Protein AF-A0A2C9LAN9-F1 (afdb_monomer)

Radius of gyration: 31.31 Å; Cα contacts (8 Å, |Δi|>4): 109; chains: 1; bounding box: 92×35×70 Å

pLDDT: mean 74.92, std 20.18, range [29.19, 97.25]

Sequence (226 aa):
MLCYAICRDKDLERSDLTTKLENAFLAGLRCNQHAIRQKFLQTMEESIPRKLFDRLLYLMCSQNWENMGIHFWIKQALELLLVVAVDSTLIQSSSPMNLLPSVASVINLADSQDRADFAALVKVKEEPMDVESLDSTKEEEDIELELPSDSSVEETQKVVKAETGLSLKTLLRKETKFLDACKEVKTQEYLTALCQLAHNSTDLAHITWLDLFPRIWKILTEKQQE

Structure (mmCIF, N/CA/C/O backbone):
data_AF-A0A2C9LAN9-F1
#
_entry.id   AF-A0A2C9LAN9-F1
#
loop_
_atom_site.group_PDB
_atom_site.id
_atom_site.type_symbol
_atom_site.label_atom_id
_atom_site.label_alt_id
_atom_site.label_comp_id
_atom_site.label_asym_id
_atom_site.label_entity_id
_atom_site.label_seq_id
_atom_site.pdbx_PDB_ins_code
_atom_site.Cartn_x
_atom_site.Cartn_y
_atom_site.Cartn_z
_atom_site.occupancy
_atom_site.B_iso_or_equiv
_atom_site.auth_seq_id
_atom_site.auth_comp_id
_atom_site.auth_asym_id
_atom_site.auth_atom_id
_atom_site.pdbx_PDB_model_num
ATOM 1 N N . MET A 1 1 ? 6.737 -16.302 -11.116 1.00 45.25 1 MET A N 1
ATOM 2 C CA . MET A 1 1 ? 7.457 -17.483 -11.664 1.00 45.25 1 MET A CA 1
ATOM 3 C C . MET A 1 1 ? 7.864 -17.356 -13.148 1.00 45.25 1 MET A C 1
ATOM 5 O O . MET A 1 1 ? 8.665 -18.163 -13.597 1.00 45.25 1 MET A O 1
ATOM 9 N N . LEU A 1 2 ? 7.411 -16.342 -13.905 1.00 44.72 2 LEU A N 1
ATOM 10 C CA . LEU A 1 2 ? 7.789 -16.166 -15.322 1.00 44.72 2 LEU A CA 1
ATOM 11 C C . LEU A 1 2 ? 9.209 -15.601 -15.538 1.00 44.72 2 LEU A C 1
ATOM 13 O O . LEU A 1 2 ? 9.925 -16.128 -16.377 1.00 44.72 2 LEU A O 1
ATOM 17 N N . CYS A 1 3 ? 9.686 -14.640 -14.737 1.00 45.47 3 CYS A N 1
ATOM 18 C CA . CYS A 1 3 ? 11.064 -14.132 -14.891 1.00 45.47 3 CYS A CA 1
ATOM 19 C C . CYS A 1 3 ? 12.136 -15.133 -14.407 1.00 45.47 3 CYS A C 1
ATOM 21 O O . CYS A 1 3 ? 13.175 -15.278 -15.041 1.00 45.47 3 CYS A O 1
ATOM 23 N N . TYR A 1 4 ? 11.865 -15.898 -13.339 1.00 46.06 4 TYR A N 1
ATOM 24 C CA . TYR A 1 4 ? 12.790 -16.933 -12.843 1.00 46.06 4 TYR A CA 1
ATOM 25 C C . TYR A 1 4 ? 12.852 -18.171 -13.758 1.00 46.06 4 TYR A C 1
ATOM 27 O O . TYR A 1 4 ? 13.915 -18.768 -13.909 1.00 46.06 4 TYR A O 1
ATOM 35 N N . ALA A 1 5 ? 11.736 -18.551 -14.396 1.00 46.25 5 ALA A N 1
ATOM 36 C CA . ALA A 1 5 ? 11.714 -19.656 -15.355 1.00 46.25 5 ALA A CA 1
ATOM 37 C C . ALA A 1 5 ? 12.426 -19.301 -16.674 1.00 46.25 5 ALA A C 1
ATOM 39 O O . ALA A 1 5 ? 13.117 -20.151 -17.225 1.00 46.25 5 ALA A O 1
ATOM 40 N N . ILE A 1 6 ? 12.328 -18.048 -17.137 1.00 49.75 6 ILE A N 1
ATOM 41 C CA . ILE A 1 6 ? 12.988 -17.586 -18.371 1.00 49.75 6 ILE A CA 1
ATOM 42 C C . ILE A 1 6 ? 14.505 -17.414 -18.178 1.00 49.75 6 ILE A C 1
ATOM 44 O O . ILE A 1 6 ? 15.264 -17.724 -19.088 1.00 49.75 6 ILE A O 1
ATOM 48 N N . CYS A 1 7 ? 14.975 -17.040 -16.981 1.00 46.44 7 CYS A N 1
ATOM 49 C CA . CYS A 1 7 ? 16.414 -16.992 -16.669 1.00 46.44 7 CYS A CA 1
ATOM 50 C C . CYS A 1 7 ? 17.091 -18.373 -16.575 1.00 46.44 7 CYS A C 1
ATOM 52 O O . CYS A 1 7 ? 18.313 -18.448 -16.465 1.00 46.44 7 CYS A O 1
ATOM 54 N N . ARG A 1 8 ? 16.330 -19.476 -16.565 1.00 47.69 8 ARG A N 1
ATOM 55 C CA . ARG A 1 8 ? 16.891 -20.832 -16.461 1.00 47.69 8 ARG A CA 1
ATOM 56 C C . ARG A 1 8 ? 17.220 -21.445 -17.824 1.00 47.69 8 ARG A C 1
ATOM 58 O O . ARG A 1 8 ? 18.055 -22.349 -17.879 1.00 47.69 8 ARG A O 1
ATOM 65 N N . ASP A 1 9 ? 16.622 -20.930 -18.897 1.00 46.81 9 ASP A N 1
ATOM 66 C CA . ASP A 1 9 ? 16.954 -21.303 -20.270 1.00 46.81 9 ASP A CA 1
ATOM 67 C C . ASP A 1 9 ? 18.089 -20.418 -20.792 1.00 46.81 9 ASP A C 1
ATOM 69 O O . ASP A 1 9 ? 17.885 -19.299 -21.265 1.00 46.81 9 ASP A O 1
ATOM 73 N N . LYS A 1 10 ? 19.313 -20.954 -20.746 1.00 47.31 10 LYS A N 1
ATOM 74 C CA . LYS A 1 10 ? 20.526 -20.310 -21.286 1.00 47.31 10 LYS A CA 1
ATOM 75 C C . LYS A 1 10 ? 20.472 -20.056 -22.803 1.00 47.31 10 LYS A C 1
ATOM 77 O O . LYS A 1 10 ? 21.337 -19.367 -23.339 1.00 47.31 10 LYS A O 1
ATOM 82 N N . ASP A 1 11 ? 19.450 -20.573 -23.486 1.00 49.31 11 ASP A N 1
ATOM 83 C CA . ASP A 1 11 ? 19.212 -20.373 -24.917 1.00 49.31 11 ASP A CA 1
ATOM 84 C C . ASP A 1 11 ? 18.315 -19.154 -25.223 1.00 49.31 11 ASP A C 1
ATOM 86 O O . ASP A 1 11 ? 18.353 -18.634 -26.340 1.00 49.31 11 ASP A O 1
ATOM 90 N N . LEU A 1 12 ? 17.557 -18.637 -24.241 1.00 48.78 12 LEU A N 1
ATOM 91 C CA . LEU A 1 12 ? 16.695 -17.450 -24.399 1.00 48.78 12 LEU A CA 1
ATOM 92 C C . LEU A 1 12 ? 17.358 -16.133 -23.957 1.00 48.78 12 LEU A C 1
ATOM 94 O O . LEU A 1 12 ? 16.883 -15.060 -24.332 1.00 48.78 12 LEU A O 1
ATOM 98 N N . GLU A 1 13 ? 18.480 -16.196 -23.230 1.00 47.03 13 GLU A N 1
ATOM 99 C CA . GLU A 1 13 ? 19.258 -15.035 -22.749 1.00 47.03 13 GLU A CA 1
ATOM 100 C C . GLU A 1 13 ? 19.755 -14.099 -23.872 1.00 47.03 13 GLU A C 1
ATOM 102 O O . GLU A 1 13 ? 20.199 -12.986 -23.598 1.00 47.03 13 GLU A O 1
ATOM 107 N N . ARG A 1 14 ? 19.688 -14.516 -25.144 1.00 49.97 14 ARG A N 1
ATOM 108 C CA . ARG A 1 14 ? 20.282 -13.793 -26.281 1.00 49.97 14 ARG A CA 1
ATOM 109 C C . ARG A 1 14 ? 19.326 -13.036 -27.203 1.00 49.97 14 ARG A C 1
ATOM 111 O O . ARG A 1 14 ? 19.793 -12.551 -28.229 1.00 49.97 14 ARG A O 1
ATOM 118 N N . SER A 1 15 ? 18.031 -12.902 -26.914 1.00 49.81 15 SER A N 1
ATOM 119 C CA . SER A 1 15 ? 17.120 -12.280 -27.893 1.00 49.81 15 SER A CA 1
ATOM 120 C C . SER A 1 15 ? 16.274 -11.135 -27.345 1.00 49.81 15 SER A C 1
ATOM 122 O O . SER A 1 15 ? 15.787 -11.188 -26.218 1.00 49.81 15 SER A O 1
ATOM 124 N N . ASP A 1 16 ? 16.021 -10.150 -28.214 1.00 57.97 16 ASP A N 1
ATOM 125 C CA . ASP A 1 16 ? 15.045 -9.054 -28.082 1.00 57.97 16 ASP A CA 1
ATOM 126 C C . ASP A 1 16 ? 13.676 -9.475 -27.510 1.00 57.97 16 ASP A C 1
ATOM 128 O O . ASP A 1 16 ? 12.875 -8.626 -27.117 1.00 57.97 16 ASP A O 1
ATOM 132 N N . LEU A 1 17 ? 13.366 -10.774 -27.502 1.00 58.81 17 LEU A N 1
ATOM 133 C CA . LEU A 1 17 ? 12.151 -11.340 -26.939 1.00 58.81 17 LEU A CA 1
ATOM 134 C C . LEU A 1 17 ? 12.043 -11.105 -25.428 1.00 58.81 17 LEU A C 1
ATOM 136 O O . LEU A 1 17 ? 10.959 -10.761 -24.963 1.00 58.81 17 LEU A O 1
ATOM 140 N N . THR A 1 18 ? 13.139 -11.230 -24.675 1.00 67.00 18 THR A N 1
ATOM 141 C CA . THR A 1 18 ? 13.139 -11.033 -23.215 1.00 67.00 18 THR A CA 1
ATOM 142 C C . THR A 1 18 ? 12.862 -9.567 -22.878 1.00 67.00 18 THR A C 1
ATOM 144 O O . THR A 1 18 ? 11.996 -9.271 -22.058 1.00 67.00 18 THR A O 1
ATOM 147 N N . THR A 1 19 ? 13.486 -8.643 -23.613 1.00 69.38 19 THR A N 1
ATOM 148 C CA . THR A 1 19 ? 13.280 -7.193 -23.481 1.00 69.38 19 THR A CA 1
ATOM 149 C C . THR A 1 19 ? 11.865 -6.772 -23.891 1.00 69.38 19 THR A C 1
ATOM 151 O O . THR A 1 19 ? 11.224 -5.962 -23.220 1.00 69.38 19 THR A O 1
ATOM 154 N N . LYS A 1 20 ? 11.329 -7.341 -24.981 1.00 72.44 20 LYS A N 1
ATOM 155 C CA . LYS A 1 20 ? 9.944 -7.093 -25.425 1.00 72.44 20 LYS A CA 1
ATOM 156 C C . LYS A 1 20 ? 8.922 -7.635 -24.433 1.00 72.44 20 LYS A C 1
ATOM 158 O O . LYS A 1 20 ? 7.908 -6.980 -24.199 1.00 72.44 20 LYS A O 1
ATOM 163 N N . LEU A 1 21 ? 9.181 -8.805 -23.852 1.00 79.25 21 LEU A N 1
ATOM 164 C CA . LEU A 1 21 ? 8.316 -9.403 -22.844 1.00 79.25 21 LEU A CA 1
ATOM 165 C C . LEU A 1 21 ? 8.311 -8.574 -21.557 1.00 79.25 21 LEU A C 1
ATOM 167 O O . LEU A 1 21 ? 7.239 -8.325 -21.016 1.00 79.25 21 LEU A O 1
ATOM 171 N N . GLU A 1 22 ? 9.471 -8.098 -21.103 1.00 81.25 22 GLU A N 1
ATOM 172 C CA . GLU A 1 22 ? 9.574 -7.224 -19.931 1.00 81.25 22 GLU A CA 1
ATOM 173 C C . GLU A 1 22 ? 8.825 -5.902 -20.147 1.00 81.25 22 GLU A C 1
ATOM 175 O O . GLU A 1 22 ? 8.017 -5.496 -19.311 1.00 81.25 22 GLU A O 1
ATOM 180 N N . ASN A 1 23 ? 9.004 -5.263 -21.305 1.00 84.25 23 ASN A N 1
ATOM 181 C CA . ASN A 1 23 ? 8.271 -4.043 -21.640 1.00 84.25 23 ASN A CA 1
ATOM 182 C C . ASN A 1 23 ? 6.749 -4.290 -21.702 1.00 84.25 23 ASN A C 1
ATOM 184 O O . ASN A 1 23 ? 5.964 -3.528 -21.136 1.00 84.25 23 ASN A O 1
ATOM 188 N N . ALA A 1 24 ? 6.314 -5.391 -22.323 1.00 86.25 24 ALA A N 1
ATOM 189 C CA . ALA A 1 24 ? 4.903 -5.775 -22.358 1.00 86.25 24 ALA A CA 1
ATOM 190 C C . ALA A 1 24 ? 4.344 -6.085 -20.956 1.00 86.25 24 ALA A C 1
ATOM 192 O O . ALA A 1 24 ? 3.209 -5.717 -20.650 1.00 86.25 24 ALA A O 1
ATOM 193 N N . PHE A 1 25 ? 5.137 -6.709 -20.085 1.00 88.31 25 PHE A N 1
ATOM 194 C CA . PHE A 1 25 ? 4.767 -6.995 -18.701 1.00 88.31 25 PHE A CA 1
ATOM 195 C C . PHE A 1 25 ? 4.573 -5.706 -17.894 1.00 88.31 25 PHE A C 1
ATOM 197 O O . PHE A 1 25 ? 3.524 -5.504 -17.279 1.00 88.31 25 PHE A O 1
ATOM 204 N N . LEU A 1 26 ? 5.537 -4.785 -17.972 1.00 88.69 26 LEU A N 1
ATOM 205 C CA . LEU A 1 26 ? 5.451 -3.462 -17.355 1.00 88.69 26 LEU A CA 1
ATOM 206 C C . LEU A 1 26 ? 4.281 -2.647 -17.934 1.00 88.69 26 LEU A C 1
ATOM 208 O O . LEU A 1 26 ? 3.583 -1.946 -17.203 1.00 88.69 26 LEU A O 1
ATOM 212 N N . ALA A 1 27 ? 3.987 -2.781 -19.230 1.00 87.81 27 ALA A N 1
ATOM 213 C CA . ALA A 1 27 ? 2.781 -2.218 -19.830 1.00 87.81 27 ALA A CA 1
ATOM 214 C C . ALA A 1 27 ? 1.490 -2.803 -19.235 1.00 87.81 27 ALA A C 1
ATOM 216 O O . ALA A 1 27 ? 0.547 -2.055 -18.971 1.00 87.81 27 ALA A O 1
ATOM 217 N N . GLY A 1 28 ? 1.462 -4.106 -18.953 1.00 90.06 28 GLY A N 1
ATOM 218 C CA . GLY A 1 28 ? 0.363 -4.772 -18.254 1.00 90.06 28 GLY A CA 1
ATOM 219 C C . GLY A 1 28 ? 0.108 -4.197 -16.857 1.00 90.06 28 GLY A C 1
ATOM 220 O O . GLY A 1 28 ? -1.043 -3.937 -16.499 1.00 90.06 28 GLY A O 1
ATOM 221 N N . LEU A 1 29 ? 1.170 -3.883 -16.106 1.00 90.12 29 LEU A N 1
ATOM 222 C CA . LEU A 1 29 ? 1.083 -3.228 -14.789 1.00 90.12 29 LEU A CA 1
ATOM 223 C C . LEU A 1 29 ? 0.542 -1.790 -14.841 1.00 90.12 29 LEU A C 1
ATOM 225 O O . LEU A 1 29 ? 0.153 -1.234 -13.814 1.00 90.12 29 LEU A O 1
ATOM 229 N N . ARG A 1 30 ? 0.492 -1.165 -16.019 1.00 89.12 30 ARG A N 1
ATOM 230 C CA . ARG A 1 30 ? -0.114 0.162 -16.205 1.00 89.12 30 ARG A CA 1
ATOM 231 C C . ARG A 1 30 ? -1.590 0.114 -16.550 1.00 89.12 30 ARG A C 1
ATOM 233 O O . ARG A 1 30 ? -2.228 1.163 -16.567 1.00 89.12 30 ARG A O 1
ATOM 240 N N . CYS A 1 31 ? -2.130 -1.060 -16.865 1.00 90.31 31 CYS A N 1
ATOM 241 C CA . CYS A 1 31 ? -3.469 -1.162 -17.418 1.00 90.31 31 CYS A CA 1
ATOM 242 C C . CYS A 1 31 ? -4.505 -0.478 -16.505 1.00 90.31 31 CYS A C 1
ATOM 244 O O . CYS A 1 31 ? -4.560 -0.722 -15.295 1.00 90.31 31 CYS A O 1
ATOM 246 N N . ASN A 1 32 ? -5.342 0.379 -17.097 1.00 87.81 32 ASN A N 1
ATOM 247 C CA . ASN A 1 32 ? -6.441 1.035 -16.382 1.00 87.81 32 ASN A CA 1
ATOM 248 C C . ASN A 1 32 ? -7.504 0.019 -15.950 1.00 87.81 32 ASN A C 1
ATOM 250 O O . ASN A 1 32 ? -8.190 0.214 -14.949 1.00 87.81 32 ASN A O 1
ATOM 254 N N . GLN A 1 33 ? -7.627 -1.089 -16.685 1.00 91.06 33 GLN A N 1
ATOM 255 C CA . GLN A 1 33 ? -8.525 -2.167 -16.319 1.00 91.06 33 GLN A CA 1
ATOM 256 C C . GLN A 1 33 ? -7.935 -2.960 -15.151 1.00 91.06 33 GLN A C 1
ATOM 258 O O . GLN A 1 33 ? -7.021 -3.770 -15.324 1.00 91.06 33 GLN A O 1
ATOM 263 N N . HIS A 1 34 ? -8.519 -2.757 -13.969 1.00 90.50 34 HIS A N 1
ATOM 264 C CA . HIS A 1 34 ? -8.133 -3.424 -12.726 1.00 90.50 34 HIS A CA 1
ATOM 265 C C . HIS A 1 34 ? -7.968 -4.942 -12.901 1.00 90.50 34 HIS A C 1
ATOM 267 O O . HIS A 1 34 ? -6.916 -5.484 -12.584 1.00 90.50 34 HIS A O 1
ATOM 273 N N . ALA A 1 35 ? -8.954 -5.619 -13.500 1.00 90.62 35 ALA A N 1
ATOM 274 C CA . ALA A 1 35 ? -8.941 -7.075 -13.657 1.00 90.62 35 ALA A CA 1
ATOM 275 C C . ALA A 1 35 ? -7.757 -7.614 -14.482 1.00 90.62 35 ALA A C 1
ATOM 277 O O . ALA A 1 35 ? -7.301 -8.729 -14.242 1.00 90.62 35 ALA A O 1
ATOM 278 N N . ILE A 1 36 ? -7.259 -6.850 -15.460 1.00 89.75 36 ILE A N 1
ATOM 279 C CA . ILE A 1 36 ? -6.073 -7.238 -16.235 1.00 89.75 36 ILE A CA 1
ATOM 280 C C . ILE A 1 36 ? -4.822 -6.934 -15.417 1.00 89.75 36 ILE A C 1
ATOM 282 O O . ILE A 1 36 ? -3.988 -7.819 -15.239 1.00 89.75 36 ILE A O 1
ATOM 286 N N . ARG A 1 37 ? -4.720 -5.714 -14.874 1.00 93.00 37 ARG A N 1
ATOM 287 C CA . ARG A 1 37 ? -3.571 -5.279 -14.072 1.00 93.00 37 ARG A CA 1
ATOM 288 C C . ARG A 1 37 ? -3.292 -6.222 -12.902 1.00 93.00 37 ARG A C 1
ATOM 290 O O . ARG A 1 37 ? -2.142 -6.593 -12.700 1.00 93.00 37 ARG A O 1
ATOM 297 N N . GLN A 1 38 ? -4.333 -6.661 -12.193 1.00 90.62 38 GLN A N 1
ATOM 298 C CA . GLN A 1 38 ? -4.207 -7.585 -11.062 1.00 90.62 38 GLN A CA 1
ATOM 299 C C . GLN A 1 38 ? -3.547 -8.912 -11.445 1.00 90.62 38 GLN A C 1
ATOM 301 O O . GLN A 1 38 ? -2.757 -9.430 -10.670 1.00 90.62 38 GLN A O 1
ATOM 306 N N . LYS A 1 39 ? -3.778 -9.440 -12.654 1.00 90.31 39 LYS A N 1
ATOM 307 C CA . LYS A 1 39 ? -3.116 -10.679 -13.105 1.00 90.31 39 LYS A CA 1
ATOM 308 C C . LYS A 1 39 ? -1.604 -10.494 -13.261 1.00 90.31 39 LYS A C 1
ATOM 310 O O . LYS A 1 39 ? -0.823 -11.360 -12.865 1.00 90.31 39 LY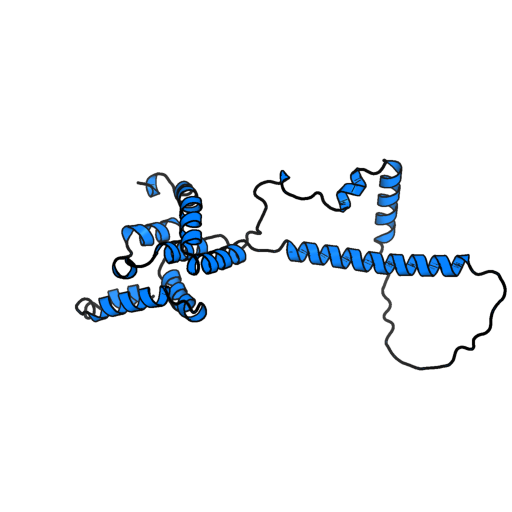S A O 1
ATOM 315 N N . PHE A 1 40 ? -1.186 -9.357 -13.822 1.00 90.25 40 PHE A N 1
ATOM 316 C CA . PHE A 1 40 ? 0.232 -9.005 -13.949 1.00 90.25 40 PHE A CA 1
ATOM 317 C C . PHE A 1 40 ? 0.863 -8.746 -12.579 1.00 90.25 40 PHE A C 1
ATOM 319 O O . PHE A 1 40 ? 1.949 -9.248 -12.296 1.00 90.25 40 PHE A O 1
ATOM 326 N N . LEU A 1 41 ? 0.157 -8.020 -11.712 1.00 89.12 41 LEU A N 1
ATOM 327 C CA . LEU A 1 41 ? 0.608 -7.720 -10.360 1.00 89.12 41 LEU A CA 1
ATOM 328 C C . LEU A 1 41 ? 0.767 -8.993 -9.523 1.00 89.12 41 LEU A C 1
ATOM 330 O O . LEU A 1 41 ? 1.836 -9.202 -8.965 1.00 89.12 41 LEU A O 1
ATOM 334 N N . GLN A 1 42 ? -0.225 -9.885 -9.516 1.00 89.88 42 GLN A N 1
ATOM 335 C CA . GLN A 1 42 ? -0.160 -11.171 -8.819 1.00 89.88 42 GLN A CA 1
ATOM 336 C C . GLN A 1 42 ? 1.057 -11.989 -9.274 1.00 89.88 42 GLN A C 1
ATOM 338 O O . GLN A 1 42 ? 1.799 -12.531 -8.458 1.00 89.88 42 GLN A O 1
ATOM 343 N N . THR A 1 43 ? 1.325 -12.014 -10.582 1.00 87.56 43 THR A N 1
ATOM 344 C CA . THR A 1 43 ? 2.499 -12.707 -11.133 1.00 87.56 43 THR A CA 1
ATOM 345 C C . THR A 1 43 ? 3.817 -12.125 -10.600 1.00 87.56 43 THR A C 1
ATOM 347 O O . THR A 1 43 ? 4.770 -12.876 -10.359 1.00 87.56 43 THR A O 1
ATOM 350 N N . MET A 1 44 ? 3.880 -10.800 -10.416 1.00 85.31 44 MET A N 1
ATOM 351 C CA . MET A 1 44 ? 5.022 -10.103 -9.813 1.00 85.31 44 MET A CA 1
ATOM 352 C C . MET A 1 44 ? 5.117 -10.390 -8.310 1.00 85.31 44 MET A C 1
ATOM 354 O O . MET A 1 44 ? 6.192 -10.723 -7.813 1.00 85.31 44 MET A O 1
ATOM 358 N N . GLU A 1 45 ? 3.998 -10.344 -7.592 1.00 87.44 45 GLU A N 1
ATOM 359 C CA . GLU A 1 45 ? 3.927 -10.613 -6.156 1.00 87.44 45 GLU A CA 1
ATOM 360 C C . GLU A 1 45 ? 4.357 -12.035 -5.797 1.00 87.44 45 GLU A C 1
ATOM 362 O O . GLU A 1 45 ? 5.080 -12.213 -4.822 1.00 87.44 45 GLU A O 1
ATOM 367 N N . GLU A 1 46 ? 3.975 -13.035 -6.592 1.00 88.81 46 GLU A N 1
ATOM 368 C CA . GLU A 1 46 ? 4.392 -14.431 -6.409 1.00 88.81 46 GLU A CA 1
ATOM 369 C C . GLU A 1 46 ? 5.885 -14.646 -6.690 1.00 88.81 46 GLU A C 1
ATOM 371 O O . GLU A 1 46 ? 6.466 -15.648 -6.273 1.00 88.81 46 GLU A O 1
ATOM 376 N N . SER A 1 47 ? 6.524 -13.739 -7.435 1.00 86.00 47 SER A N 1
ATOM 377 C CA . SER A 1 47 ? 7.944 -13.854 -7.781 1.00 86.00 47 SER A CA 1
ATOM 378 C C . SER A 1 47 ? 8.891 -13.305 -6.715 1.00 86.00 47 SER A C 1
ATOM 380 O O . SER A 1 47 ? 10.079 -13.618 -6.759 1.00 86.00 47 SER A O 1
ATOM 382 N N . ILE A 1 48 ? 8.378 -12.530 -5.754 1.00 88.81 48 ILE A N 1
ATOM 383 C CA . ILE A 1 48 ? 9.177 -11.841 -4.736 1.00 88.81 48 ILE A CA 1
ATOM 384 C C . ILE A 1 48 ? 8.667 -12.246 -3.348 1.00 88.81 48 ILE A C 1
ATOM 386 O O . ILE A 1 48 ? 7.458 -12.169 -3.098 1.00 88.81 48 ILE A O 1
ATOM 390 N N . PRO A 1 49 ? 9.551 -12.616 -2.403 1.00 90.69 49 PRO A N 1
ATOM 391 C CA . PRO A 1 49 ? 9.146 -12.920 -1.034 1.00 90.69 49 PRO A CA 1
ATOM 392 C C . PRO A 1 49 ? 8.225 -11.843 -0.438 1.00 90.69 49 PRO A C 1
ATOM 394 O O . PRO A 1 49 ? 8.415 -10.644 -0.655 1.00 90.69 49 PRO A O 1
ATOM 397 N N . ARG A 1 50 ? 7.221 -12.247 0.355 1.00 90.81 50 ARG A N 1
ATOM 398 C CA . ARG A 1 50 ? 6.325 -11.323 1.085 1.00 90.81 50 ARG A CA 1
ATOM 399 C C . ARG A 1 50 ? 7.028 -10.731 2.317 1.00 90.81 50 ARG A C 1
ATOM 401 O O . ARG A 1 50 ? 6.533 -10.814 3.435 1.00 90.81 50 ARG A O 1
ATOM 408 N N . LYS A 1 51 ? 8.224 -10.176 2.117 1.00 92.06 51 LYS A N 1
ATOM 409 C CA . LYS A 1 51 ? 9.006 -9.458 3.124 1.00 92.06 51 LYS A CA 1
ATOM 410 C C . LYS A 1 51 ? 9.256 -8.041 2.633 1.00 92.06 51 LYS A C 1
ATOM 412 O O . LYS A 1 51 ? 9.564 -7.826 1.463 1.00 92.06 51 LYS A O 1
ATOM 417 N N . LEU A 1 52 ? 9.135 -7.086 3.551 1.00 92.44 52 LEU A N 1
ATOM 418 C CA . LEU A 1 52 ? 9.234 -5.663 3.237 1.00 92.44 52 LEU A CA 1
ATOM 419 C C . LEU A 1 52 ? 10.597 -5.305 2.633 1.00 92.44 52 LEU A C 1
ATOM 421 O O . LEU A 1 52 ? 10.656 -4.655 1.595 1.00 92.44 52 LEU A O 1
ATOM 425 N N . PHE A 1 53 ? 11.676 -5.782 3.257 1.00 92.81 53 PHE A N 1
ATOM 426 C CA . PHE A 1 53 ? 13.042 -5.516 2.814 1.00 92.81 53 PHE A CA 1
ATOM 427 C C . PHE A 1 53 ? 13.329 -6.069 1.413 1.00 92.81 53 PHE A C 1
ATOM 429 O O . PHE A 1 53 ? 13.785 -5.322 0.556 1.00 92.81 53 PHE A O 1
ATOM 436 N N . ASP A 1 54 ? 12.996 -7.339 1.149 1.00 91.38 54 ASP A N 1
ATOM 437 C CA . ASP A 1 54 ? 13.241 -7.968 -0.158 1.00 91.38 54 ASP A CA 1
ATOM 438 C C . ASP A 1 54 ? 12.502 -7.236 -1.288 1.00 91.38 54 ASP A C 1
ATOM 440 O O . ASP A 1 54 ? 13.043 -7.042 -2.375 1.00 91.38 54 ASP A O 1
ATOM 444 N N . ARG A 1 55 ? 11.272 -6.778 -1.026 1.00 93.12 55 ARG A N 1
ATOM 445 C CA . ARG A 1 55 ? 10.479 -6.007 -1.995 1.00 93.12 55 ARG A CA 1
ATOM 446 C C . ARG A 1 55 ? 11.031 -4.615 -2.226 1.00 93.12 55 ARG A C 1
ATOM 448 O O . ARG A 1 55 ? 11.027 -4.151 -3.362 1.00 93.12 55 ARG A O 1
ATOM 455 N N . LEU A 1 56 ? 11.525 -3.965 -1.177 1.00 92.31 56 LEU A N 1
ATOM 456 C CA . LEU A 1 56 ? 12.164 -2.665 -1.304 1.00 92.31 56 LEU A CA 1
ATOM 457 C C . LEU A 1 56 ? 13.481 -2.759 -2.084 1.00 92.31 56 LEU A C 1
ATOM 459 O O . LEU A 1 56 ? 13.723 -1.951 -2.975 1.00 92.31 56 LEU A O 1
ATOM 463 N N . LEU A 1 57 ? 14.290 -3.782 -1.803 1.00 91.31 57 LEU A N 1
ATOM 464 C CA . LEU A 1 57 ? 15.525 -4.059 -2.532 1.00 91.31 57 LEU A CA 1
ATOM 465 C C . LEU A 1 57 ? 15.240 -4.382 -4.002 1.00 91.31 57 LEU A C 1
ATOM 467 O O . LEU A 1 57 ? 15.916 -3.872 -4.895 1.00 91.31 57 LEU A O 1
ATOM 471 N N . TYR A 1 58 ? 14.205 -5.182 -4.268 1.00 91.00 58 TYR A N 1
ATOM 472 C CA . TYR A 1 58 ? 13.758 -5.442 -5.631 1.00 91.00 58 TYR A CA 1
ATOM 473 C C . TYR A 1 58 ? 13.384 -4.140 -6.347 1.00 91.00 58 TYR A C 1
ATOM 475 O O . TYR A 1 58 ? 13.875 -3.882 -7.444 1.00 91.00 58 TYR A O 1
ATOM 483 N N . LEU A 1 59 ? 12.577 -3.296 -5.701 1.00 91.06 59 LEU A N 1
ATOM 484 C CA . LEU A 1 59 ? 12.107 -2.030 -6.253 1.00 91.06 59 LEU A CA 1
ATOM 485 C C . LEU A 1 59 ? 13.246 -1.061 -6.593 1.00 91.06 59 LEU A C 1
ATOM 487 O O . LEU A 1 59 ? 13.211 -0.432 -7.647 1.00 91.06 59 LEU A O 1
ATOM 491 N N . MET A 1 60 ? 14.212 -0.917 -5.684 1.00 87.56 60 MET A N 1
ATOM 492 C CA . MET A 1 60 ? 15.251 0.112 -5.762 1.00 87.56 60 MET A CA 1
ATOM 493 C C . MET A 1 60 ? 16.497 -0.345 -6.520 1.00 87.56 60 MET A C 1
ATOM 495 O O . MET A 1 60 ? 17.153 0.477 -7.156 1.00 87.56 60 MET A O 1
ATOM 499 N N . CYS A 1 61 ? 16.846 -1.632 -6.434 1.00 88.12 61 CYS A N 1
ATOM 500 C CA . CYS A 1 61 ? 18.148 -2.129 -6.881 1.00 88.12 61 CYS A CA 1
ATOM 501 C C . CYS A 1 61 ? 18.069 -3.196 -7.975 1.00 88.12 61 CYS A C 1
ATOM 503 O O . CYS A 1 61 ? 19.043 -3.368 -8.700 1.00 88.12 61 CYS A O 1
ATOM 505 N N . SER A 1 62 ? 16.961 -3.937 -8.085 1.00 87.19 62 SER A N 1
ATOM 506 C CA . SER A 1 62 ? 16.860 -5.050 -9.047 1.00 87.19 62 SER A CA 1
ATOM 507 C C . SER A 1 62 ? 16.020 -4.705 -10.271 1.00 87.19 62 SER A C 1
ATOM 509 O O . SER A 1 62 ? 16.377 -5.082 -11.384 1.00 87.19 62 SER A O 1
ATOM 511 N N . GLN A 1 63 ? 14.891 -4.021 -10.079 1.00 88.12 63 GLN A N 1
ATOM 512 C CA . GLN A 1 63 ? 13.947 -3.760 -11.154 1.00 88.12 63 GLN A CA 1
ATOM 513 C C . GLN A 1 63 ? 14.412 -2.597 -12.031 1.00 88.12 63 GLN A C 1
ATOM 515 O O . GLN A 1 63 ? 14.634 -1.486 -11.550 1.00 88.12 63 GLN A O 1
ATOM 520 N N . ASN A 1 64 ? 14.478 -2.836 -13.342 1.00 87.75 64 ASN A N 1
ATOM 521 C CA . ASN A 1 64 ? 14.680 -1.767 -14.307 1.00 87.75 64 ASN A CA 1
ATOM 522 C C . ASN A 1 64 ? 13.345 -1.054 -14.589 1.00 87.75 64 ASN A C 1
ATOM 524 O O . ASN A 1 64 ? 12.404 -1.638 -15.133 1.00 87.75 64 ASN A O 1
ATOM 528 N N . TRP A 1 65 ? 13.264 0.225 -14.220 1.00 89.38 65 TRP A N 1
ATOM 529 C CA . TRP A 1 65 ? 12.095 1.078 -14.452 1.00 89.38 65 TRP A CA 1
ATOM 530 C C . TRP A 1 65 ? 12.213 1.955 -15.703 1.00 89.38 65 TRP A C 1
ATOM 532 O O . TRP A 1 65 ? 11.323 2.763 -15.951 1.00 89.38 65 TRP A O 1
ATOM 542 N N . GLU A 1 66 ? 13.257 1.805 -16.521 1.00 87.81 66 GLU A N 1
ATOM 543 C CA . GLU A 1 66 ? 13.486 2.616 -17.727 1.00 87.81 66 GLU A CA 1
ATOM 544 C C . GLU A 1 66 ? 12.288 2.583 -18.691 1.00 87.81 66 GLU A C 1
ATOM 546 O O . GLU A 1 66 ? 11.792 3.627 -19.117 1.00 87.81 66 GLU A O 1
ATOM 551 N N . ASN A 1 67 ? 11.718 1.396 -18.923 1.00 83.12 67 ASN A N 1
ATOM 552 C CA . ASN A 1 67 ? 10.508 1.210 -19.738 1.00 83.12 67 ASN A CA 1
ATOM 553 C C . ASN A 1 67 ? 9.246 1.859 -19.127 1.00 83.12 67 ASN A C 1
ATOM 555 O O . ASN A 1 67 ? 8.224 2.016 -19.796 1.00 83.12 67 ASN A O 1
ATOM 559 N N . MET A 1 68 ? 9.306 2.239 -17.851 1.00 86.25 68 MET A N 1
ATOM 560 C CA . MET A 1 68 ? 8.270 2.955 -17.111 1.00 86.25 68 MET A CA 1
ATOM 561 C C . MET A 1 68 ? 8.645 4.431 -16.884 1.00 86.25 68 MET A C 1
ATOM 563 O O . MET A 1 68 ? 7.884 5.146 -16.245 1.00 86.25 68 MET A O 1
ATOM 567 N N . GLY A 1 69 ? 9.774 4.921 -17.409 1.00 82.94 69 GLY A N 1
ATOM 568 C CA . GLY A 1 69 ? 10.334 6.236 -17.065 1.00 82.94 69 GLY A CA 1
ATOM 569 C C . GLY A 1 69 ? 9.448 7.434 -17.426 1.00 82.94 69 GLY A C 1
ATOM 570 O O . GLY A 1 69 ? 9.481 8.455 -16.746 1.00 82.94 69 GLY A O 1
ATOM 571 N N . ILE A 1 70 ? 8.599 7.302 -18.450 1.00 87.12 70 ILE A N 1
ATOM 572 C CA . ILE A 1 70 ? 7.597 8.320 -18.825 1.00 87.12 70 ILE A CA 1
ATOM 573 C C . ILE A 1 70 ? 6.326 8.272 -17.956 1.00 87.12 70 ILE A C 1
ATOM 575 O O . ILE A 1 70 ? 5.417 9.085 -18.121 1.00 87.12 70 ILE A O 1
ATOM 579 N N . HIS A 1 71 ? 6.227 7.294 -17.057 1.00 90.31 71 HIS A N 1
ATOM 580 C CA . HIS A 1 71 ? 5.083 7.050 -16.193 1.00 90.31 71 HIS A CA 1
ATOM 581 C C . HIS A 1 71 ? 5.486 7.128 -14.721 1.00 90.31 71 HIS A C 1
ATOM 583 O O . HIS A 1 71 ? 6.632 6.918 -14.333 1.00 90.31 71 HIS A O 1
ATOM 589 N N . PHE A 1 72 ? 4.508 7.409 -13.863 1.00 93.06 72 PHE A N 1
ATOM 590 C CA . PHE A 1 72 ? 4.740 7.499 -12.427 1.00 93.06 72 PHE A CA 1
ATOM 591 C C . PHE A 1 72 ? 4.791 6.098 -11.796 1.00 93.06 72 PHE A C 1
ATOM 593 O O . PHE A 1 72 ? 3.822 5.646 -11.185 1.00 93.06 72 PHE A O 1
ATOM 600 N N . TRP A 1 73 ? 5.918 5.404 -11.982 1.00 93.50 73 TRP A N 1
ATOM 601 C CA . TRP A 1 73 ? 6.153 4.011 -11.564 1.00 93.50 73 TRP A CA 1
ATOM 602 C C . TRP A 1 73 ? 6.004 3.772 -10.051 1.00 93.50 73 TRP A C 1
ATOM 604 O O . TRP A 1 73 ? 5.766 2.652 -9.602 1.00 93.50 73 TRP A O 1
ATOM 614 N N . ILE A 1 74 ? 6.056 4.843 -9.255 1.00 94.38 74 ILE A N 1
ATOM 615 C CA . ILE A 1 74 ? 5.765 4.824 -7.817 1.00 94.38 74 ILE A CA 1
ATOM 616 C C . ILE A 1 74 ? 4.353 4.288 -7.517 1.00 94.38 74 ILE A C 1
ATOM 618 O O . ILE A 1 74 ? 4.124 3.726 -6.449 1.00 94.38 74 ILE A O 1
ATOM 622 N N . LYS A 1 75 ? 3.411 4.367 -8.465 1.00 94.44 75 LYS A N 1
ATOM 623 C CA . LYS A 1 75 ? 2.097 3.711 -8.342 1.00 94.44 75 LYS A CA 1
ATOM 624 C C . LYS A 1 75 ? 2.236 2.201 -8.140 1.00 94.44 75 LYS A C 1
ATOM 626 O O . LYS A 1 75 ? 1.627 1.646 -7.231 1.00 94.44 75 LYS A O 1
ATOM 631 N N . GLN A 1 76 ? 3.080 1.555 -8.945 1.00 93.12 76 GLN A N 1
ATOM 632 C CA . GLN A 1 76 ? 3.382 0.128 -8.829 1.00 93.12 76 GLN A CA 1
ATOM 633 C C . GLN A 1 76 ? 4.201 -0.163 -7.567 1.00 93.12 76 GLN A C 1
ATOM 635 O O . GLN A 1 76 ? 3.990 -1.191 -6.927 1.00 93.12 76 GLN A O 1
ATOM 640 N N . ALA A 1 77 ? 5.087 0.758 -7.174 1.00 93.62 77 ALA A N 1
ATOM 641 C CA . ALA A 1 77 ? 5.850 0.644 -5.934 1.00 93.62 77 ALA A CA 1
ATOM 642 C C . ALA A 1 77 ? 4.950 0.580 -4.695 1.00 93.62 77 ALA A C 1
ATOM 644 O O . ALA A 1 77 ? 5.130 -0.286 -3.840 1.00 93.62 77 ALA A O 1
ATOM 645 N N . LEU A 1 78 ? 3.960 1.473 -4.617 1.00 94.31 78 LEU A N 1
ATOM 646 C CA . LEU A 1 78 ? 2.982 1.493 -3.534 1.00 94.31 78 LEU A CA 1
ATOM 647 C C . LEU A 1 78 ? 2.206 0.177 -3.463 1.00 94.31 78 LEU A C 1
ATOM 649 O O . LEU A 1 78 ? 2.105 -0.400 -2.386 1.00 94.31 78 LEU A O 1
ATOM 653 N N . GLU A 1 79 ? 1.699 -0.320 -4.592 1.00 92.31 79 GLU A N 1
ATOM 654 C CA . GLU A 1 79 ? 0.929 -1.571 -4.633 1.00 92.31 79 GLU A CA 1
ATOM 655 C C . GLU A 1 79 ? 1.790 -2.772 -4.181 1.00 92.31 79 GLU A C 1
ATOM 657 O O . GLU A 1 79 ? 1.370 -3.553 -3.327 1.00 92.31 79 GLU A O 1
ATOM 662 N N . LEU A 1 80 ? 3.050 -2.848 -4.632 1.00 92.38 80 LEU A N 1
ATOM 663 C CA . LEU A 1 80 ? 3.974 -3.928 -4.270 1.00 92.38 80 LEU A CA 1
ATOM 664 C C . LEU A 1 80 ? 4.412 -3.904 -2.793 1.00 92.38 80 LEU A C 1
ATOM 666 O O . LEU A 1 80 ? 4.640 -4.970 -2.210 1.00 92.38 80 LEU A O 1
ATOM 670 N N . LEU A 1 81 ? 4.567 -2.718 -2.194 1.00 93.38 81 LEU A N 1
ATOM 671 C CA . LEU A 1 81 ? 4.964 -2.572 -0.789 1.00 93.38 81 LEU A CA 1
ATOM 672 C C . LEU A 1 81 ? 3.781 -2.758 0.167 1.00 93.38 81 LEU A C 1
ATOM 674 O O . LEU A 1 81 ? 3.924 -3.424 1.193 1.00 93.38 81 LEU A O 1
ATOM 678 N N . LEU A 1 82 ? 2.613 -2.198 -0.157 1.00 92.19 82 LEU A N 1
ATOM 679 C CA . LEU A 1 82 ? 1.457 -2.205 0.743 1.00 92.19 82 LEU A CA 1
ATOM 680 C C . LEU A 1 82 ? 0.805 -3.583 0.875 1.00 92.19 82 LEU A C 1
ATOM 682 O O . LEU A 1 82 ? 0.244 -3.877 1.927 1.00 92.19 82 LEU A O 1
ATOM 686 N N . VAL A 1 83 ? 0.965 -4.474 -0.107 1.00 89.69 83 VAL A N 1
ATOM 687 C CA . VAL A 1 83 ? 0.486 -5.866 -0.003 1.00 89.69 83 VAL A CA 1
ATOM 688 C C . VAL A 1 83 ? 1.231 -6.691 1.066 1.00 89.69 83 VAL A C 1
ATOM 690 O O . VAL A 1 83 ? 0.799 -7.781 1.445 1.00 89.69 83 VAL A O 1
ATOM 693 N N . VAL A 1 84 ? 2.358 -6.196 1.592 1.00 90.31 84 VAL A N 1
ATOM 694 C CA . VAL A 1 84 ? 3.084 -6.834 2.708 1.00 90.31 84 VAL A CA 1
ATOM 695 C C . VAL A 1 84 ? 2.391 -6.593 4.053 1.00 90.31 84 VAL A C 1
ATOM 697 O O . VAL A 1 84 ? 2.677 -7.299 5.019 1.00 90.31 84 VAL A O 1
ATOM 700 N N . ALA A 1 85 ? 1.487 -5.612 4.133 1.00 88.94 85 ALA A N 1
ATOM 701 C CA . ALA A 1 85 ? 0.760 -5.309 5.358 1.00 88.94 85 ALA A CA 1
ATOM 702 C C . ALA A 1 85 ? -0.026 -6.525 5.878 1.00 88.94 85 ALA A C 1
ATOM 704 O O . ALA A 1 85 ? -0.431 -7.403 5.120 1.00 88.94 85 ALA A O 1
ATOM 705 N N . VAL A 1 86 ? -0.226 -6.576 7.196 1.00 86.50 86 VAL A N 1
ATOM 706 C CA . VAL A 1 86 ? -0.882 -7.706 7.865 1.00 86.50 86 VAL A CA 1
ATOM 707 C C . VAL A 1 86 ? -2.393 -7.669 7.635 1.00 86.50 86 VAL A C 1
ATOM 709 O O . VAL A 1 86 ? -3.081 -6.751 8.086 1.00 86.50 86 VAL A O 1
ATOM 712 N N . ASP A 1 87 ? -2.901 -8.732 7.015 1.00 82.38 87 ASP A N 1
ATOM 713 C CA . ASP A 1 87 ? -4.289 -8.866 6.549 1.00 82.38 87 ASP A CA 1
ATOM 714 C C . ASP A 1 87 ? -5.332 -8.904 7.684 1.00 82.38 87 ASP A C 1
ATOM 716 O O . ASP A 1 87 ? -6.493 -8.547 7.496 1.00 82.38 87 ASP A O 1
ATOM 720 N N . SER A 1 88 ? -4.926 -9.330 8.884 1.00 82.56 88 SER A N 1
ATOM 721 C CA . SER A 1 88 ? -5.827 -9.577 10.020 1.00 82.56 88 SER A CA 1
ATOM 722 C C . SER A 1 88 ? -6.047 -8.372 10.934 1.00 82.56 88 SER A C 1
ATOM 724 O O . SER A 1 88 ? -6.750 -8.486 11.936 1.00 82.56 88 SER A O 1
ATOM 726 N N . T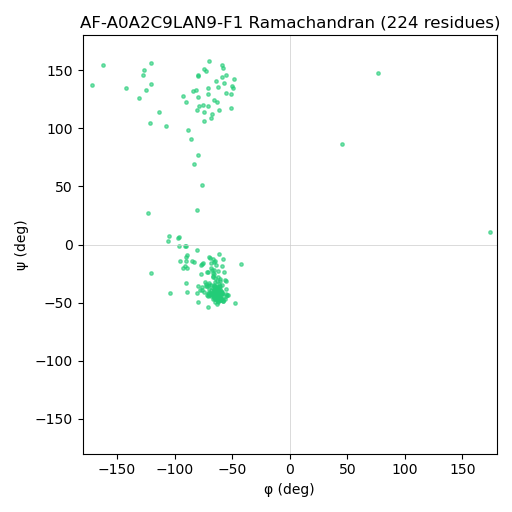HR A 1 89 ? -5.412 -7.236 10.651 1.00 88.31 89 THR A N 1
ATOM 727 C CA . THR A 1 89 ? -5.521 -6.050 11.509 1.00 88.31 89 THR A CA 1
ATOM 728 C C . THR A 1 89 ? -6.770 -5.248 11.155 1.00 88.31 89 THR A C 1
ATOM 730 O O . THR A 1 89 ? -7.025 -4.983 9.981 1.00 88.31 89 THR A O 1
ATOM 733 N N . LEU A 1 90 ? -7.558 -4.870 12.162 1.00 88.31 90 LEU A N 1
ATOM 734 C CA . LEU A 1 90 ? -8.661 -3.924 11.991 1.00 88.31 90 LEU A CA 1
ATOM 735 C C . LEU A 1 90 ? -8.116 -2.497 11.959 1.00 88.31 90 LEU A C 1
ATOM 737 O O . LEU A 1 90 ? -7.154 -2.180 12.665 1.00 88.31 90 LEU A O 1
ATOM 741 N N . ILE A 1 91 ? -8.748 -1.634 11.168 1.00 86.38 91 ILE A N 1
ATOM 742 C CA . ILE A 1 91 ? -8.384 -0.219 11.120 1.00 86.38 91 ILE A CA 1
ATOM 743 C C . ILE A 1 91 ? -8.812 0.437 12.423 1.00 86.38 91 ILE A C 1
ATOM 745 O O . ILE A 1 91 ? -9.958 0.328 12.856 1.00 86.38 91 ILE A O 1
ATOM 749 N N . GLN A 1 92 ? -7.881 1.152 13.039 1.00 82.50 92 GLN A N 1
ATOM 750 C CA . GLN A 1 92 ? -8.128 1.880 14.273 1.00 82.50 92 GLN A CA 1
ATOM 751 C C . GLN A 1 92 ? -7.721 3.339 14.111 1.00 82.50 92 GLN A C 1
ATOM 753 O O . GLN A 1 92 ? -6.806 3.672 13.354 1.00 82.50 92 GLN A O 1
ATOM 758 N N . SER A 1 93 ? -8.410 4.220 14.837 1.00 81.94 93 SER A N 1
ATOM 759 C CA . SER A 1 93 ? -8.012 5.623 14.918 1.00 81.94 93 SER A CA 1
ATOM 760 C C . SER A 1 93 ? -6.631 5.725 15.560 1.00 81.94 93 SER A C 1
ATOM 762 O O . SER A 1 93 ? -6.369 5.109 16.592 1.00 81.94 93 SER A O 1
ATOM 764 N N . SER A 1 94 ? -5.764 6.555 14.983 1.00 78.56 94 SER A N 1
ATOM 765 C CA . SER A 1 94 ? -4.443 6.855 15.545 1.00 78.56 94 SER A CA 1
ATOM 766 C C . SER A 1 94 ? -4.519 7.615 16.871 1.00 78.56 94 SER A C 1
ATOM 768 O O . SER A 1 94 ? -3.571 7.577 17.652 1.00 78.56 94 SER A 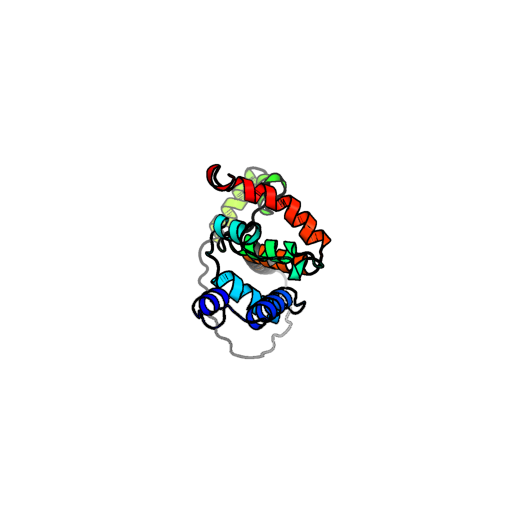O 1
ATOM 770 N N . SER A 1 95 ? -5.638 8.298 17.134 1.00 79.56 95 SER A N 1
ATOM 771 C CA . SER A 1 95 ? -5.893 9.008 18.385 1.00 79.56 95 SER A CA 1
ATOM 772 C C . SE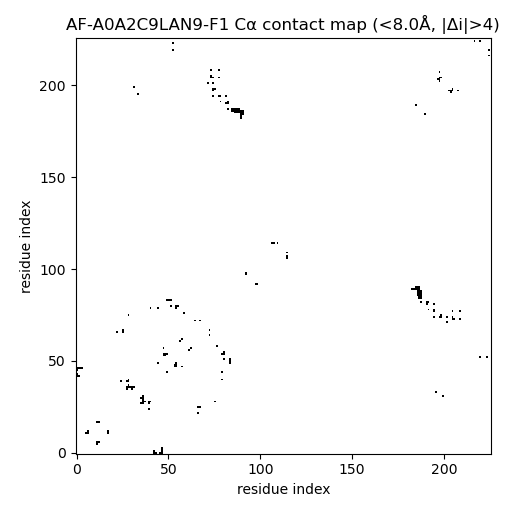R A 1 95 ? -7.268 8.642 18.946 1.00 79.56 95 SER A C 1
ATOM 774 O O . SER A 1 95 ? -8.277 8.821 18.250 1.00 79.56 95 SER A O 1
ATOM 776 N N . PRO A 1 96 ? -7.351 8.200 20.213 1.00 71.19 96 PRO A N 1
ATOM 777 C CA . PRO A 1 96 ? -8.629 7.944 20.864 1.00 71.19 96 PRO A CA 1
ATOM 778 C C . PRO A 1 96 ? -9.417 9.237 21.121 1.00 71.19 96 PRO A C 1
ATOM 780 O O . PRO A 1 96 ? -10.620 9.173 21.335 1.00 71.19 96 PRO A O 1
ATOM 783 N N . MET A 1 97 ? -8.776 10.412 21.053 1.00 72.88 97 MET A N 1
ATOM 784 C CA . MET A 1 97 ? -9.446 11.703 21.266 1.00 72.88 97 MET A CA 1
ATOM 785 C C . MET A 1 97 ? -10.314 12.151 20.085 1.00 72.88 97 MET A C 1
ATOM 787 O O . MET A 1 97 ? -11.142 13.039 20.247 1.00 72.88 97 MET A O 1
ATOM 791 N N . ASN A 1 98 ? -10.140 11.540 18.910 1.00 75.62 98 ASN A N 1
ATOM 792 C CA . ASN A 1 98 ? -10.968 11.817 17.732 1.00 75.62 98 ASN A CA 1
ATOM 793 C C . ASN A 1 98 ? -12.202 10.903 17.658 1.00 75.62 98 ASN A C 1
ATOM 795 O O . ASN A 1 98 ? -12.979 10.996 16.710 1.00 75.62 98 ASN A O 1
ATOM 799 N N . LEU A 1 99 ? -12.363 9.988 18.619 1.00 78.88 99 LEU A N 1
ATOM 800 C CA . LEU A 1 99 ? -13.525 9.114 18.688 1.00 78.88 99 LEU A CA 1
ATOM 801 C C . LEU A 1 99 ? -14.678 9.867 19.343 1.00 78.88 99 LEU A C 1
ATOM 803 O O . LEU A 1 99 ? -14.522 10.483 20.398 1.00 78.88 99 LEU A O 1
ATOM 807 N N . LEU A 1 100 ? -15.854 9.782 18.727 1.00 77.12 100 LEU A N 1
ATOM 808 C CA . LEU A 1 100 ? -17.075 10.239 19.370 1.00 77.12 100 LEU A CA 1
ATOM 809 C C . LEU A 1 100 ? -17.339 9.375 20.614 1.00 77.12 100 LEU A C 1
ATOM 811 O O . LEU A 1 100 ? -17.114 8.158 20.572 1.00 77.12 100 LEU A O 1
ATOM 815 N N . PRO A 1 101 ? -17.813 9.972 21.721 1.00 74.44 101 PRO A N 1
ATOM 816 C CA . PRO A 1 101 ? -18.211 9.201 22.885 1.00 74.44 101 PRO A CA 1
ATOM 817 C C . PRO A 1 101 ? -19.319 8.220 22.494 1.00 74.44 101 PRO A C 1
ATOM 819 O O . PRO A 1 101 ? -20.179 8.523 21.666 1.00 74.44 101 PRO A O 1
ATOM 822 N N . SER A 1 102 ? -19.302 7.034 23.102 1.00 75.12 102 SER A N 1
ATOM 823 C CA . SER A 1 102 ? -20.376 6.057 22.914 1.00 75.12 102 SER A CA 1
ATOM 824 C C . SER A 1 102 ? -21.727 6.685 23.267 1.00 75.12 102 SER A C 1
ATOM 826 O O . SER A 1 102 ? -21.812 7.457 24.221 1.00 75.12 102 SER A O 1
ATOM 828 N N . VAL A 1 103 ? -22.797 6.306 22.564 1.00 72.25 103 VAL A N 1
ATOM 829 C CA . VAL A 1 103 ? -24.177 6.711 22.904 1.00 72.25 103 VAL A CA 1
ATOM 830 C C . VAL A 1 103 ? -24.516 6.331 24.355 1.00 72.25 103 VAL A C 1
ATOM 832 O O . VAL A 1 103 ? -25.190 7.074 25.064 1.00 72.25 103 VAL A O 1
ATOM 835 N N . ALA A 1 104 ? -23.938 5.234 24.857 1.00 70.69 104 ALA A N 1
ATOM 836 C CA . ALA A 1 104 ? -24.055 4.813 26.252 1.00 70.69 104 ALA A CA 1
ATOM 837 C C . ALA A 1 104 ? -23.313 5.729 27.249 1.00 70.69 104 ALA A C 1
ATOM 839 O O . ALA A 1 104 ? -23.518 5.622 28.453 1.00 70.69 104 ALA A O 1
ATOM 840 N N . SER A 1 105 ? -22.465 6.651 26.786 1.00 69.94 105 SER A N 1
ATOM 841 C CA . SER A 1 105 ? -21.760 7.600 27.653 1.00 69.94 105 SER A CA 1
ATOM 842 C C . SER A 1 105 ? -22.710 8.588 28.326 1.00 69.94 105 SER A C 1
ATOM 844 O O . SER A 1 105 ? -22.385 9.077 29.404 1.00 69.94 105 SER A O 1
ATOM 846 N N . VAL A 1 106 ? -23.890 8.846 27.747 1.00 72.31 106 VAL A N 1
ATOM 847 C CA . VAL A 1 106 ? -24.936 9.679 28.368 1.00 72.31 106 VAL A CA 1
ATOM 848 C C . VAL A 1 106 ? -25.409 9.073 29.696 1.00 72.31 106 VAL A C 1
ATOM 850 O O . VAL A 1 106 ? -25.706 9.804 30.632 1.00 72.31 106 VAL A O 1
ATOM 853 N N . ILE A 1 107 ? -25.361 7.744 29.836 1.00 72.88 107 ILE A N 1
ATOM 854 C CA . ILE A 1 107 ? -25.700 7.034 31.082 1.00 72.88 107 ILE A CA 1
ATOM 855 C C . ILE A 1 107 ? -24.714 7.393 32.208 1.00 72.88 107 ILE A C 1
ATOM 857 O O . ILE A 1 107 ? -25.078 7.394 33.379 1.00 72.88 107 ILE A O 1
ATOM 861 N N . ASN A 1 108 ? -23.464 7.734 31.873 1.00 70.12 108 ASN A N 1
ATOM 862 C CA . ASN A 1 108 ? -22.471 8.162 32.863 1.00 70.12 108 ASN A CA 1
ATOM 863 C C . ASN A 1 108 ? -22.679 9.606 33.344 1.00 70.12 108 ASN A C 1
ATOM 865 O O . ASN A 1 108 ? -22.110 9.967 34.370 1.00 70.12 108 ASN A O 1
ATOM 869 N N . LEU A 1 109 ? -23.449 10.413 32.607 1.00 74.56 109 LEU A N 1
ATOM 870 C CA . LEU A 1 109 ? -23.823 11.784 32.973 1.00 74.56 109 LEU A CA 1
ATOM 871 C C . LEU A 1 109 ? -25.118 11.841 33.799 1.00 74.56 109 LEU A C 1
ATOM 873 O O . LEU A 1 109 ? -25.459 12.911 34.293 1.00 74.56 109 LEU A O 1
ATOM 877 N N . ALA A 1 110 ? -25.834 10.720 33.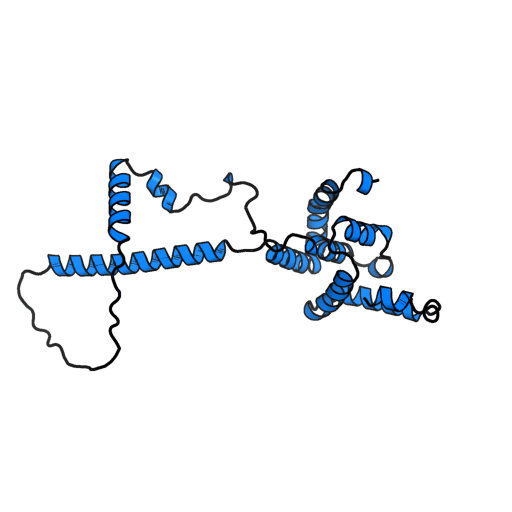927 1.00 76.00 110 ALA A N 1
ATOM 878 C CA . ALA A 1 110 ? -27.031 10.618 34.752 1.00 76.00 110 ALA A CA 1
ATOM 879 C C . ALA A 1 110 ? -26.676 10.575 36.247 1.00 76.00 110 ALA A C 1
ATOM 881 O O . ALA A 1 110 ? -25.610 10.074 36.629 1.00 76.00 110 ALA A O 1
ATOM 882 N N . ASP A 1 111 ? -27.589 11.065 37.089 1.00 79.06 111 ASP A N 1
ATOM 883 C CA . ASP A 1 111 ? -27.440 11.020 38.541 1.00 79.06 111 ASP A CA 1
ATOM 884 C C . ASP A 1 111 ? -27.285 9.574 39.040 1.00 79.06 111 ASP A C 1
ATOM 886 O O . ASP A 1 111 ? -27.726 8.606 38.411 1.00 79.06 111 ASP A O 1
ATOM 890 N N . SER A 1 112 ? -26.637 9.405 40.198 1.00 74.62 112 SER A N 1
ATOM 891 C CA . SER A 1 112 ? -26.331 8.080 40.759 1.00 74.62 112 SER A CA 1
ATOM 892 C C . SER A 1 112 ? -27.574 7.207 40.957 1.00 74.62 112 SER A C 1
ATOM 894 O O . SER A 1 112 ? -27.479 5.986 40.821 1.00 74.62 112 SER A O 1
ATOM 896 N N . GLN A 1 113 ? -28.723 7.833 41.228 1.00 72.19 113 GLN A N 1
ATOM 897 C CA . GLN A 1 113 ? -30.013 7.170 41.384 1.00 72.19 113 GLN A CA 1
ATOM 898 C C . GLN A 1 113 ? -30.547 6.642 40.041 1.00 72.19 113 GLN A C 1
ATOM 900 O O . GLN A 1 113 ? -30.751 5.438 39.906 1.00 72.19 113 GLN A O 1
ATOM 905 N N . ASP A 1 114 ? -30.638 7.492 39.014 1.00 73.00 114 ASP A N 1
ATOM 906 C CA . ASP A 1 114 ? -31.104 7.105 37.671 1.00 73.00 114 ASP A CA 1
ATOM 907 C C . ASP A 1 114 ? -30.204 6.040 37.028 1.00 73.00 114 ASP A C 1
ATOM 909 O O . ASP A 1 114 ? -30.660 5.140 36.316 1.00 73.00 114 ASP A O 1
ATOM 913 N N . ARG A 1 115 ? -28.898 6.102 37.309 1.00 73.12 115 ARG A N 1
ATOM 914 C CA . ARG A 1 115 ? -27.926 5.109 36.848 1.00 73.12 115 ARG A CA 1
ATOM 915 C C . ARG A 1 115 ? -28.116 3.748 37.524 1.00 73.12 115 ARG A C 1
ATOM 917 O O . ARG A 1 115 ? -27.961 2.719 36.860 1.00 73.12 115 ARG A O 1
ATOM 924 N N . ALA A 1 116 ? -28.429 3.729 38.820 1.00 71.81 116 ALA A N 1
ATOM 925 C CA . ALA A 1 116 ? -28.723 2.502 39.559 1.00 71.81 116 ALA A CA 1
ATOM 926 C C . ALA A 1 116 ? -30.040 1.871 39.085 1.00 71.81 116 ALA A C 1
ATOM 928 O O . ALA A 1 116 ? -30.087 0.660 38.854 1.00 71.81 116 ALA A O 1
ATOM 929 N N . ASP A 1 117 ? -31.058 2.696 38.843 1.00 71.25 117 ASP A N 1
ATOM 930 C CA . ASP A 1 117 ? -32.363 2.261 38.346 1.00 71.25 117 ASP A CA 1
ATOM 931 C C . ASP A 1 117 ? -32.258 1.701 36.917 1.00 71.25 117 ASP A C 1
ATOM 933 O O . ASP A 1 117 ? -32.778 0.620 36.632 1.00 71.25 117 ASP A O 1
ATOM 937 N N . PHE A 1 118 ? -31.486 2.346 36.032 1.00 69.62 118 PHE A N 1
ATOM 938 C CA . PHE A 1 118 ? -31.184 1.813 34.699 1.00 69.62 118 PHE A CA 1
ATOM 939 C C . PHE A 1 118 ? -30.424 0.478 34.762 1.00 69.62 118 PHE A C 1
ATOM 941 O O . PHE A 1 118 ? -30.769 -0.469 34.053 1.00 69.62 118 PHE A O 1
ATOM 948 N N . ALA A 1 119 ? -29.410 0.361 35.627 1.00 68.88 119 ALA A N 1
ATOM 949 C CA . ALA A 1 119 ? -28.633 -0.871 35.782 1.00 68.88 119 ALA A CA 1
ATOM 950 C C . ALA A 1 119 ? -29.473 -2.035 36.337 1.00 68.88 119 ALA A C 1
ATOM 952 O O . ALA A 1 119 ? -29.300 -3.179 35.905 1.00 68.88 119 ALA A O 1
ATOM 953 N N . ALA A 1 120 ? -30.398 -1.756 37.258 1.00 68.94 120 ALA A N 1
ATOM 954 C CA . ALA A 1 120 ? -31.362 -2.733 37.751 1.00 68.94 120 ALA A CA 1
ATOM 955 C C . ALA A 1 120 ? -32.329 -3.170 36.637 1.00 68.94 120 ALA A C 1
ATOM 957 O O . ALA A 1 120 ? -32.554 -4.365 36.451 1.00 68.94 120 ALA A O 1
ATOM 958 N N . LEU A 1 121 ? -32.822 -2.226 35.829 1.00 63.62 121 LEU A N 1
ATOM 959 C CA . LEU A 1 121 ? -33.732 -2.506 34.715 1.00 63.62 121 LEU A CA 1
ATOM 960 C C . LEU A 1 121 ? -33.081 -3.349 33.604 1.00 63.62 121 LEU A C 1
ATOM 962 O O . LEU A 1 121 ? -33.747 -4.189 32.999 1.00 63.62 121 LEU A O 1
ATOM 966 N N . VAL A 1 122 ? -31.789 -3.136 33.328 1.00 62.31 122 VAL A N 1
ATOM 967 C CA . VAL A 1 122 ? -31.018 -3.933 32.357 1.00 62.31 122 VAL A CA 1
ATOM 968 C C . VAL A 1 122 ? -30.809 -5.361 32.865 1.00 62.31 122 VAL A C 1
ATOM 970 O O . VAL A 1 122 ? -31.050 -6.299 32.108 1.00 62.31 122 VAL A O 1
ATOM 973 N N . LYS A 1 123 ? -30.446 -5.540 34.144 1.00 52.62 123 LYS A N 1
ATOM 974 C CA . LYS A 1 123 ? -30.229 -6.866 34.755 1.00 52.62 123 LYS A CA 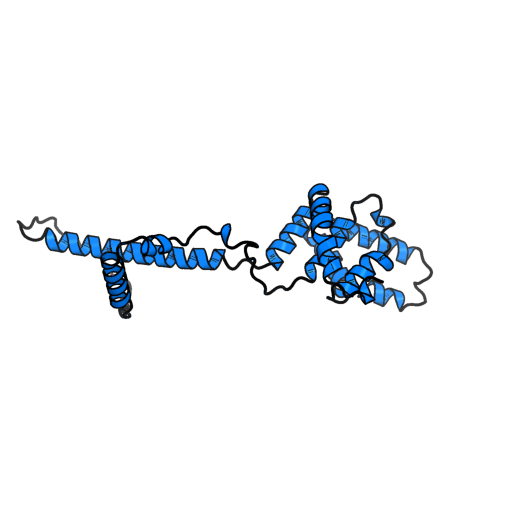1
ATOM 975 C C . LYS A 1 123 ? -31.497 -7.718 34.845 1.00 52.62 123 LYS A C 1
ATOM 977 O O . LYS A 1 123 ? -31.420 -8.925 34.666 1.00 52.62 123 LYS A O 1
ATOM 982 N N . VAL A 1 124 ? -32.661 -7.112 35.079 1.00 52.19 124 VAL A N 1
ATOM 983 C CA . VAL A 1 124 ? -33.947 -7.840 35.145 1.00 52.19 124 VAL A CA 1
ATOM 984 C C . VAL A 1 124 ? -34.402 -8.338 33.765 1.00 52.19 124 VAL A C 1
ATOM 986 O O . VAL A 1 124 ? -35.158 -9.296 33.664 1.00 52.19 124 VAL A O 1
ATOM 989 N N . LYS A 1 125 ? -33.946 -7.712 32.674 1.00 50.91 125 LYS A N 1
ATOM 990 C CA . LYS A 1 125 ? -34.416 -8.001 31.308 1.00 50.91 125 LYS A CA 1
ATOM 991 C C . LYS A 1 125 ? -33.531 -8.982 30.527 1.00 50.91 125 LYS A C 1
ATOM 993 O O . LYS A 1 125 ? -33.765 -9.133 29.325 1.00 50.91 125 LYS A O 1
ATOM 998 N N . GLU A 1 126 ? -32.529 -9.577 31.180 1.00 41.44 126 GLU A N 1
ATOM 999 C CA . GLU A 1 126 ? -31.572 -10.536 30.604 1.00 41.44 126 GLU A CA 1
ATOM 1000 C C . GLU A 1 126 ? -31.940 -12.012 30.844 1.00 41.44 126 GLU A C 1
ATOM 1002 O O . GLU A 1 126 ? -31.249 -12.892 30.337 1.00 41.44 126 GLU A O 1
ATOM 1007 N N . GLU A 1 127 ? -33.041 -12.314 31.543 1.00 30.05 127 GLU A N 1
ATOM 1008 C CA . GLU A 1 127 ? -33.563 -13.685 31.555 1.00 30.05 127 GLU A CA 1
ATOM 1009 C C . GLU A 1 127 ? -34.164 -14.037 30.180 1.00 30.05 127 GLU A C 1
ATOM 1011 O O . GLU A 1 127 ? -34.868 -13.211 29.579 1.00 30.05 127 GLU A O 1
ATOM 1016 N N . PRO A 1 128 ? -33.856 -15.227 29.628 1.00 33.44 128 PRO A N 1
ATOM 1017 C CA . PRO A 1 128 ? -34.335 -15.623 28.317 1.00 33.44 128 PRO A CA 1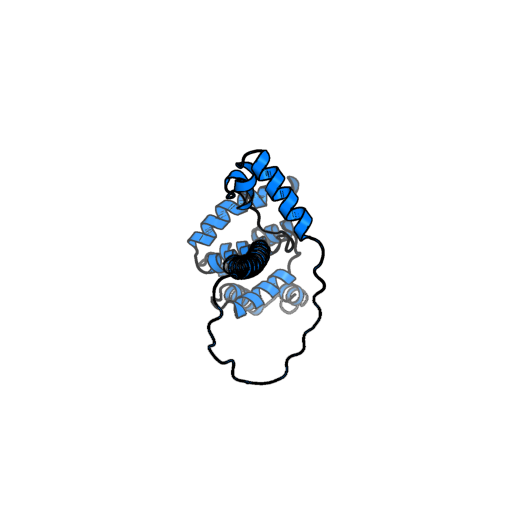
ATOM 1018 C C . PRO A 1 128 ? -35.851 -15.811 28.405 1.00 33.44 128 PRO A C 1
ATOM 1020 O O . PRO A 1 128 ? -36.331 -16.720 29.070 1.00 33.44 128 PRO A O 1
ATOM 1023 N N . MET A 1 129 ? -36.622 -14.947 27.741 1.00 39.78 129 MET A N 1
ATOM 1024 C CA . MET A 1 129 ? -38.002 -15.303 27.424 1.00 39.78 129 MET A CA 1
ATOM 1025 C C . MET A 1 129 ? -37.939 -16.428 26.395 1.00 39.78 129 MET A C 1
ATOM 1027 O O . MET A 1 129 ? -37.537 -16.190 25.252 1.00 39.78 129 MET A O 1
ATOM 1031 N N . ASP A 1 130 ? -38.292 -17.634 26.833 1.00 35.41 130 ASP A N 1
ATOM 1032 C CA . ASP A 1 130 ? -38.523 -18.787 25.976 1.00 35.41 130 ASP A CA 1
ATOM 1033 C C . ASP A 1 130 ? -39.491 -18.396 24.858 1.00 35.41 130 ASP A C 1
ATOM 1035 O O . ASP A 1 130 ? -40.624 -17.970 25.086 1.00 35.41 130 ASP A O 1
ATOM 1039 N N . VAL A 1 131 ? -38.999 -18.477 23.624 1.00 39.97 131 VAL A N 1
ATOM 1040 C CA . VAL A 1 131 ? -39.791 -18.223 22.424 1.00 39.97 131 VAL A CA 1
ATOM 1041 C C . VAL A 1 131 ? -40.485 -19.538 22.085 1.00 39.97 131 VAL A C 1
ATOM 1043 O O . VAL A 1 131 ? -39.917 -20.379 21.388 1.00 39.97 131 VAL A O 1
ATOM 1046 N N . GLU A 1 132 ? -41.690 -19.755 22.612 1.00 32.47 132 GLU A N 1
ATOM 1047 C CA . GLU A 1 132 ? -42.549 -20.818 22.094 1.00 32.47 132 GLU A CA 1
ATOM 1048 C C . GLU A 1 132 ? -42.958 -20.475 20.657 1.00 32.47 132 GLU A C 1
ATOM 1050 O O . GLU A 1 132 ? -43.465 -19.397 20.340 1.00 32.47 132 GLU A O 1
ATOM 1055 N N . SER A 1 133 ? -42.649 -21.416 19.772 1.00 40.22 133 SER A N 1
ATOM 1056 C CA . SER A 1 133 ? -42.974 -21.424 18.353 1.00 40.22 133 SER A CA 1
ATOM 1057 C C . SER A 1 133 ? -44.496 -21.424 18.173 1.00 40.22 133 SER A C 1
ATOM 1059 O O . SER A 1 133 ? -45.143 -22.418 18.503 1.00 40.22 133 SER A O 1
ATOM 1061 N N . LEU A 1 134 ? -45.057 -20.364 17.590 1.00 31.98 134 LEU A N 1
ATOM 1062 C CA . LEU A 1 134 ? -46.416 -20.387 17.049 1.00 31.98 134 LEU A CA 1
ATOM 1063 C C . LEU A 1 134 ? -46.350 -20.381 15.524 1.00 31.98 134 LEU A C 1
ATOM 1065 O O . LEU A 1 134 ? -46.057 -19.374 14.879 1.00 31.98 134 LEU A O 1
ATOM 1069 N N . ASP A 1 135 ? -46.566 -21.589 15.011 1.00 29.30 135 ASP A N 1
ATOM 1070 C CA . ASP A 1 135 ? -46.757 -21.956 13.620 1.00 29.30 135 ASP A CA 1
ATOM 1071 C C . ASP A 1 135 ? -47.941 -21.191 13.011 1.00 29.30 135 ASP A C 1
ATOM 1073 O O . ASP A 1 135 ? -48.990 -20.983 13.621 1.00 29.30 135 ASP A O 1
ATOM 1077 N N . SER A 1 136 ? -47.725 -20.752 11.784 1.00 41.94 136 SER A N 1
ATOM 1078 C CA . SER A 1 136 ? -48.647 -20.021 10.934 1.00 41.94 136 SER A CA 1
ATOM 1079 C C . SER A 1 136 ? -49.732 -20.942 10.387 1.00 41.94 136 SER A C 1
ATOM 1081 O O . SER A 1 136 ? -49.427 -21.777 9.540 1.00 41.94 136 SER A O 1
ATOM 1083 N N . THR A 1 137 ? -51.002 -20.765 10.768 1.00 31.50 137 THR A N 1
ATOM 1084 C CA . THR A 1 137 ? -52.149 -21.075 9.887 1.00 31.50 137 THR A CA 1
ATOM 1085 C C . THR A 1 137 ? -53.497 -20.609 10.451 1.00 31.50 137 THR A C 1
ATOM 1087 O O . THR A 1 137 ? -53.808 -20.912 11.597 1.00 31.50 137 THR A O 1
ATOM 1090 N N . LYS A 1 138 ? -54.319 -20.031 9.553 1.00 32.53 138 LYS A N 1
ATOM 1091 C CA . LYS A 1 138 ? -55.786 -19.815 9.623 1.00 32.53 138 LYS A CA 1
ATOM 1092 C C . LYS A 1 138 ? -56.265 -18.671 10.518 1.00 32.53 138 LYS A C 1
ATOM 1094 O O . LYS A 1 138 ? -55.670 -18.409 11.547 1.00 32.53 138 LYS A O 1
ATOM 1099 N N . GLU A 1 139 ? -57.345 -17.959 10.237 1.00 29.72 139 GLU A N 1
ATOM 1100 C CA . GLU A 1 139 ? -58.268 -17.774 9.107 1.00 29.72 139 GLU A CA 1
ATOM 1101 C C . GLU A 1 139 ? -58.978 -16.441 9.444 1.00 29.72 139 GLU A C 1
ATOM 1103 O O . GLU A 1 139 ? -59.008 -16.030 10.606 1.00 29.72 139 GLU A O 1
ATOM 1108 N N . GLU A 1 140 ? -59.472 -15.725 8.440 1.00 43.69 140 GLU A N 1
ATOM 1109 C CA . GLU A 1 140 ? -60.280 -14.514 8.625 1.00 43.69 140 GLU A CA 1
ATOM 1110 C C . GLU A 1 140 ? -61.587 -14.855 9.358 1.00 43.69 140 GLU A C 1
ATOM 1112 O O . GLU A 1 140 ? -62.361 -15.645 8.829 1.00 43.69 140 GLU A O 1
ATOM 1117 N N . GLU A 1 141 ? -61.871 -14.239 10.512 1.00 29.19 141 GLU A N 1
ATOM 1118 C CA . GLU A 1 141 ? -63.240 -14.115 11.036 1.00 29.19 141 GLU A CA 1
ATOM 1119 C C . GLU A 1 141 ? -63.444 -12.745 11.704 1.00 29.19 141 GLU A C 1
ATOM 1121 O O . GLU A 1 141 ? -62.590 -12.241 12.439 1.00 29.19 141 GLU A O 1
ATOM 1126 N N . ASP A 1 142 ? -64.582 -12.140 11.364 1.00 37.41 142 ASP A N 1
ATOM 1127 C CA . ASP A 1 142 ? -65.082 -10.835 11.785 1.00 37.41 142 ASP A CA 1
ATOM 1128 C C . ASP A 1 142 ? -65.038 -10.630 13.307 1.00 37.41 142 ASP A C 1
ATOM 1130 O O . ASP A 1 142 ? -65.474 -11.487 14.074 1.00 37.41 142 ASP A O 1
ATOM 1134 N N . ILE A 1 143 ? -64.600 -9.446 13.755 1.00 38.19 143 ILE A N 1
ATOM 1135 C CA . ILE A 1 143 ? -64.825 -8.999 15.135 1.00 38.19 143 ILE A CA 1
ATOM 1136 C C . ILE A 1 143 ? -65.599 -7.684 15.105 1.00 38.19 143 ILE A C 1
ATOM 1138 O O . ILE A 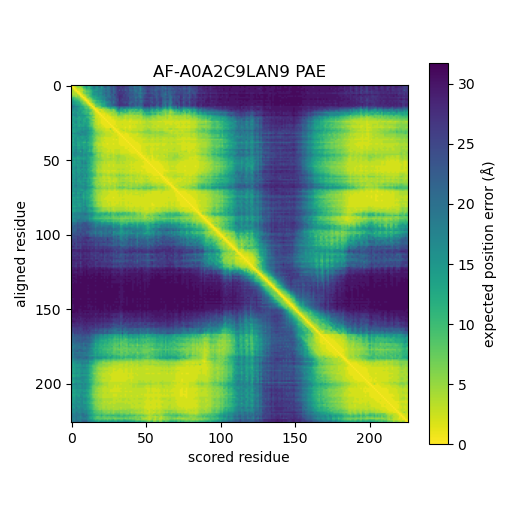1 143 ? -65.093 -6.611 14.777 1.00 38.19 143 ILE A O 1
ATOM 1142 N N . GLU A 1 144 ? -66.874 -7.853 15.425 1.00 37.50 144 GLU A N 1
ATOM 1143 C CA . GLU A 1 144 ? -67.927 -6.875 15.629 1.00 37.50 144 GLU A CA 1
ATOM 1144 C C . GLU A 1 144 ? -67.499 -5.741 16.575 1.00 37.50 144 GLU A C 1
ATOM 1146 O O . GLU A 1 144 ? -66.886 -5.948 17.624 1.00 37.50 144 GLU A O 1
ATOM 1151 N N . LEU A 1 145 ? -67.819 -4.511 16.172 1.00 47.22 145 LEU A N 1
ATOM 1152 C CA . LEU A 1 145 ? -67.440 -3.277 16.851 1.00 47.22 145 LEU A CA 1
ATOM 1153 C C . LEU A 1 145 ? -68.427 -2.981 17.993 1.00 47.22 145 LEU A C 1
ATOM 1155 O O . LEU A 1 145 ? -69.214 -2.039 17.912 1.00 47.22 145 LEU A O 1
ATOM 1159 N N . GLU A 1 146 ? -68.408 -3.787 19.053 1.00 35.88 146 GLU A N 1
ATOM 1160 C CA . GLU A 1 146 ? -69.125 -3.460 20.288 1.00 35.88 146 GLU A CA 1
ATOM 1161 C C . GLU A 1 146 ? -68.225 -2.664 21.238 1.00 35.88 146 GLU A C 1
ATOM 1163 O O . GLU A 1 146 ? -67.141 -3.095 21.621 1.00 35.88 146 GLU A O 1
ATOM 1168 N N . LEU A 1 147 ? -68.690 -1.469 21.611 1.00 42.62 147 LEU A N 1
ATOM 1169 C CA . LEU A 1 147 ? -68.118 -0.619 22.654 1.00 42.62 147 LEU A CA 1
ATOM 1170 C C . LEU A 1 147 ? -68.385 -1.231 24.039 1.00 42.62 147 LEU A C 1
ATOM 1172 O O . LEU A 1 147 ? -69.549 -1.254 24.448 1.00 42.62 147 LEU A O 1
ATOM 1176 N N . PRO A 1 148 ? -67.362 -1.591 24.838 1.00 38.91 148 PRO A N 1
ATOM 1177 C CA . PRO A 1 148 ? -67.536 -1.768 26.265 1.00 38.91 148 PRO A CA 1
ATOM 1178 C C . PRO A 1 148 ? -67.206 -0.453 26.972 1.00 38.91 148 PRO A C 1
ATOM 1180 O O . PRO A 1 148 ? -66.150 0.157 26.798 1.00 38.91 148 PRO A O 1
ATOM 1183 N N . SER A 1 149 ? -68.155 -0.033 27.793 1.00 42.12 149 SER A N 1
ATOM 1184 C CA . SER A 1 149 ? -68.026 0.999 28.808 1.00 42.12 149 SER A CA 1
ATOM 1185 C C . SER A 1 149 ? -66.816 0.775 29.726 1.00 42.12 149 SER A C 1
ATOM 1187 O O . SER A 1 149 ? -66.672 -0.292 30.314 1.00 42.12 149 SER A O 1
ATOM 1189 N N . ASP A 1 150 ? -66.018 1.831 29.876 1.00 45.53 150 ASP A N 1
ATOM 1190 C CA . ASP A 1 150 ? -65.407 2.310 31.124 1.00 45.53 150 ASP A CA 1
ATOM 1191 C C . ASP A 1 150 ? -64.754 1.251 32.045 1.00 45.53 150 ASP A C 1
ATOM 1193 O O . ASP A 1 150 ? -65.396 0.734 32.957 1.00 45.53 150 ASP A O 1
ATOM 1197 N N . SER A 1 151 ? -63.470 0.922 31.799 1.00 41.72 151 SER A N 1
ATOM 1198 C CA . SER A 1 151 ? -62.468 0.519 32.830 1.00 41.72 151 SER A CA 1
ATOM 1199 C C . SER A 1 151 ? -61.085 0.037 32.316 1.00 41.72 151 SER A C 1
ATOM 1201 O O . SER A 1 151 ? -60.287 -0.433 33.120 1.00 41.72 151 SER A O 1
ATOM 1203 N N . SER A 1 152 ? -60.704 0.182 31.037 1.00 40.97 152 SER A N 1
ATOM 1204 C CA . SER A 1 152 ? -59.450 -0.421 30.505 1.00 40.97 152 SER A CA 1
ATOM 1205 C C . SER A 1 152 ? -58.442 0.546 29.855 1.00 40.97 152 SER A C 1
ATOM 1207 O O . SER A 1 152 ? -57.613 0.151 29.028 1.00 40.97 152 SER A O 1
ATOM 1209 N N . VAL A 1 153 ? -58.429 1.823 30.256 1.00 44.72 153 VAL A N 1
ATOM 1210 C CA . VAL A 1 153 ? -57.406 2.782 29.780 1.00 44.72 153 VAL A CA 1
ATOM 1211 C C . VAL A 1 153 ? -56.000 2.413 30.296 1.00 44.72 153 VAL A C 1
ATOM 1213 O O . VAL A 1 153 ? -55.007 2.657 29.610 1.00 44.72 153 VAL A O 1
ATOM 1216 N N . GLU A 1 154 ? -55.892 1.752 31.454 1.00 40.84 154 GLU A N 1
ATOM 1217 C CA . GLU A 1 154 ? -54.599 1.374 32.049 1.00 40.84 154 GLU A CA 1
ATOM 1218 C C . GLU A 1 154 ? -53.958 0.117 31.431 1.00 40.84 154 GLU A C 1
ATOM 1220 O O . GLU A 1 154 ? -52.734 0.065 31.282 1.00 40.84 154 GLU A O 1
ATOM 1225 N N . GLU A 1 155 ? -54.747 -0.887 31.033 1.00 40.44 155 GLU A N 1
ATOM 1226 C CA . GLU A 1 155 ? -54.222 -2.112 30.402 1.00 40.44 155 GLU A CA 1
ATOM 1227 C C . GLU A 1 155 ? -53.792 -1.861 28.954 1.00 40.44 155 GLU A C 1
ATOM 1229 O O . GLU A 1 155 ? -52.698 -2.262 28.553 1.00 40.44 155 GLU A O 1
ATOM 1234 N N . THR A 1 156 ? -54.569 -1.076 28.205 1.00 38.12 156 THR A N 1
ATOM 1235 C CA . THR A 1 156 ? -54.247 -0.710 26.817 1.00 38.12 156 THR A CA 1
ATOM 1236 C C . THR A 1 156 ? -52.969 0.140 26.737 1.00 38.12 156 THR A C 1
ATOM 1238 O O . THR A 1 156 ? -52.131 -0.059 25.859 1.00 38.12 156 THR A O 1
ATOM 1241 N N . GLN A 1 157 ? -52.734 1.037 27.707 1.00 42.16 157 GLN A N 1
ATOM 1242 C CA . GLN A 1 157 ? -51.483 1.805 27.792 1.00 42.16 157 GLN A CA 1
ATOM 1243 C C . GLN A 1 157 ? -50.265 0.955 28.183 1.00 42.16 157 GLN A C 1
ATOM 1245 O O . GLN A 1 157 ? -49.158 1.243 27.719 1.00 42.16 157 GLN A O 1
ATOM 1250 N N . LYS A 1 158 ? -50.432 -0.082 29.019 1.00 49.06 158 LYS A N 1
ATOM 1251 C CA . LYS A 1 158 ? -49.344 -1.006 29.393 1.00 49.06 158 LYS A CA 1
ATOM 1252 C C . LYS A 1 158 ? -48.920 -1.893 28.226 1.00 49.06 158 LYS A C 1
ATOM 1254 O O . LYS A 1 158 ? -47.717 -2.046 28.019 1.00 49.06 158 LYS A O 1
ATOM 1259 N N . VAL A 1 159 ? -49.870 -2.417 27.449 1.00 50.06 159 VAL A N 1
ATOM 1260 C CA . VAL A 1 159 ? -49.589 -3.257 26.271 1.00 50.06 159 VAL A CA 1
ATOM 1261 C C . VAL A 1 159 ? -48.892 -2.440 25.179 1.00 50.06 159 VAL A C 1
ATOM 1263 O O . VAL A 1 159 ? -47.813 -2.824 24.736 1.00 50.06 159 VAL A O 1
ATOM 1266 N N . VAL A 1 160 ? -49.387 -1.239 24.855 1.00 52.56 160 VAL A N 1
ATOM 1267 C CA . VAL A 1 160 ? -48.747 -0.357 23.859 1.00 52.56 160 VAL A CA 1
ATOM 1268 C C . VAL A 1 160 ? -47.348 0.100 24.308 1.00 52.56 160 VAL A C 1
ATOM 1270 O O . VAL A 1 160 ? -46.429 0.154 23.486 1.00 52.56 160 VAL A O 1
ATOM 1273 N N . LYS A 1 161 ? -47.121 0.372 25.607 1.00 55.34 161 LYS A N 1
ATOM 1274 C CA . LYS A 1 161 ? -45.773 0.643 26.165 1.00 55.34 161 LYS A CA 1
ATOM 1275 C C . LYS A 1 161 ? -44.850 -0.578 26.119 1.00 55.34 161 LYS A C 1
ATOM 1277 O O . LYS A 1 161 ? -43.646 -0.426 25.907 1.00 55.34 161 LYS A O 1
ATOM 1282 N N . ALA A 1 162 ? -45.382 -1.777 26.347 1.00 56.09 162 ALA A N 1
ATOM 1283 C CA . ALA A 1 162 ? -44.614 -3.015 26.292 1.00 56.09 162 ALA A CA 1
ATOM 1284 C C . ALA A 1 162 ? -44.206 -3.355 24.849 1.00 56.09 162 ALA A C 1
ATOM 1286 O O . ALA A 1 162 ? -43.036 -3.654 24.610 1.00 56.09 162 ALA A O 1
ATOM 1287 N N . GLU A 1 163 ? -45.118 -3.214 23.884 1.00 58.72 163 GLU A N 1
ATOM 1288 C CA . GLU A 1 163 ? -44.873 -3.425 22.452 1.00 58.72 163 GLU A CA 1
ATOM 1289 C C . GLU A 1 163 ? -43.903 -2.395 21.864 1.00 58.72 163 GLU A C 1
ATOM 1291 O O . GLU A 1 163 ? -42.935 -2.761 21.192 1.00 58.72 163 GLU A O 1
ATOM 1296 N N . THR A 1 164 ? -44.075 -1.106 22.178 1.00 61.81 164 THR A N 1
ATOM 1297 C CA . THR A 1 164 ? -43.098 -0.070 21.791 1.00 61.81 164 THR A CA 1
ATOM 1298 C C . THR A 1 164 ? -41.739 -0.298 22.455 1.00 61.81 164 THR A C 1
ATOM 1300 O O . THR A 1 164 ? -40.705 -0.131 21.808 1.00 61.81 164 THR A O 1
ATOM 1303 N N . GLY A 1 165 ? -41.708 -0.767 23.707 1.00 68.94 165 GLY A N 1
ATOM 1304 C CA . GLY A 1 165 ? -40.479 -1.159 24.398 1.00 68.94 165 GLY A CA 1
ATOM 1305 C C . GLY A 1 165 ? -39.782 -2.384 23.787 1.00 68.94 165 GLY A C 1
ATOM 1306 O O . GLY A 1 165 ? -38.551 -2.435 23.756 1.00 68.94 165 GLY A O 1
ATOM 1307 N N . LEU A 1 166 ? -40.535 -3.366 23.286 1.00 71.06 166 LEU A N 1
ATOM 1308 C CA . LEU A 1 166 ? -40.025 -4.536 22.558 1.00 71.06 166 LEU A CA 1
ATOM 1309 C C . LEU A 1 166 ? -39.497 -4.150 21.165 1.00 71.06 166 LEU A C 1
ATOM 1311 O O . LEU A 1 166 ? -38.413 -4.593 20.769 1.00 71.06 166 LEU A O 1
ATOM 1315 N N . SER A 1 167 ? -40.205 -3.267 20.458 1.00 76.94 167 SER A N 1
ATOM 1316 C CA . SER A 1 167 ? -39.782 -2.703 19.170 1.00 76.94 167 SER A CA 1
ATOM 1317 C C . SER A 1 167 ? -38.493 -1.881 19.304 1.00 76.94 167 SER A C 1
ATOM 1319 O O . SER A 1 167 ? -37.527 -2.118 18.576 1.00 76.94 167 SER A O 1
ATOM 1321 N N . LEU A 1 168 ? -38.405 -1.013 20.320 1.00 80.69 168 LEU A N 1
ATOM 1322 C CA . LEU A 1 168 ? -37.208 -0.221 20.621 1.00 80.69 168 LEU A CA 1
ATOM 1323 C C . LEU A 1 168 ? -36.003 -1.102 20.972 1.00 80.69 168 LEU A C 1
ATOM 1325 O O . LEU A 1 168 ? -34.902 -0.875 20.478 1.00 80.69 168 LEU A O 1
ATOM 1329 N N . LYS A 1 169 ? -36.196 -2.147 21.785 1.00 79.75 169 LYS A N 1
ATOM 1330 C CA . LYS A 1 169 ? -35.139 -3.127 22.089 1.00 79.75 169 LYS A CA 1
ATOM 1331 C C . LYS A 1 169 ? -34.632 -3.844 20.846 1.00 79.75 169 LYS A C 1
ATOM 1333 O O . LYS A 1 169 ? -33.430 -4.062 20.698 1.00 79.75 169 LYS A O 1
ATOM 1338 N N . THR A 1 170 ? -35.549 -4.228 19.967 1.00 81.81 170 THR A N 1
ATOM 1339 C CA . THR A 1 170 ? -35.206 -4.877 18.702 1.00 81.81 170 THR A CA 1
ATOM 1340 C C . THR A 1 170 ? -34.416 -3.922 17.809 1.00 81.81 170 THR A C 1
ATOM 1342 O O . THR A 1 170 ? -33.423 -4.338 17.211 1.00 81.81 170 THR A O 1
ATOM 1345 N N . LEU A 1 171 ? -34.794 -2.641 17.772 1.00 83.31 171 LEU A N 1
ATOM 1346 C CA . LEU A 1 171 ? -34.076 -1.598 17.043 1.00 83.31 171 LEU A CA 1
ATOM 1347 C C . LEU A 1 171 ? -32.671 -1.358 17.615 1.00 83.31 171 LEU A C 1
ATOM 1349 O O . LEU A 1 171 ? -31.711 -1.404 16.855 1.00 83.31 171 LEU A O 1
ATOM 1353 N N . LEU A 1 172 ? -32.527 -1.226 18.937 1.00 84.69 172 LEU A N 1
ATOM 1354 C CA . LEU A 1 172 ? -31.230 -1.074 19.613 1.00 84.69 172 LEU A CA 1
ATOM 1355 C C . LEU A 1 172 ? -30.305 -2.272 19.363 1.00 84.69 172 LEU A C 1
ATOM 1357 O O . LEU A 1 172 ? -29.109 -2.112 19.118 1.00 84.69 172 LEU A O 1
ATOM 1361 N N . ARG A 1 173 ? -30.849 -3.496 19.378 1.00 83.06 173 ARG A N 1
ATOM 1362 C CA . ARG A 1 173 ? -30.078 -4.704 19.052 1.00 83.06 173 ARG A CA 1
ATOM 1363 C C . ARG A 1 173 ? -29.635 -4.708 17.585 1.00 83.06 173 ARG A C 1
ATOM 1365 O O . ARG A 1 173 ? -28.516 -5.130 17.303 1.00 83.06 173 ARG A O 1
ATOM 1372 N N . LYS A 1 174 ? -30.486 -4.254 16.655 1.00 86.44 174 LYS A N 1
ATOM 1373 C CA . LYS A 1 174 ? -30.124 -4.098 15.235 1.00 86.44 174 LYS A CA 1
ATOM 1374 C C . LYS A 1 174 ? -29.048 -3.029 15.048 1.00 86.44 174 LYS A C 1
ATOM 1376 O O . LYS A 1 174 ? -28.083 -3.287 14.341 1.00 86.44 174 LYS A O 1
ATOM 1381 N N . GLU A 1 175 ? -29.181 -1.886 15.713 1.00 87.62 175 GLU A N 1
ATOM 1382 C CA . GLU A 1 175 ? -28.203 -0.796 15.689 1.00 87.62 175 GLU A CA 1
ATOM 1383 C C . GLU A 1 175 ? -26.843 -1.251 16.228 1.00 87.62 175 GLU A C 1
ATOM 1385 O O . GLU A 1 175 ? -25.831 -1.058 15.565 1.00 87.62 175 GLU A O 1
ATOM 1390 N N . THR A 1 176 ? -26.817 -1.934 17.377 1.00 84.50 176 THR A N 1
ATOM 1391 C CA . THR A 1 176 ? -25.576 -2.470 17.964 1.00 84.50 176 THR A CA 1
ATOM 1392 C C . THR A 1 176 ? -24.886 -3.424 16.992 1.00 84.50 176 THR A C 1
ATOM 1394 O O . THR A 1 176 ? -23.711 -3.250 16.684 1.00 84.50 176 THR A O 1
ATOM 1397 N N . LYS A 1 177 ? -25.638 -4.378 16.423 1.00 86.69 177 LYS A N 1
ATOM 1398 C CA . LYS A 1 177 ? -25.104 -5.314 15.422 1.00 86.69 177 LYS A CA 1
ATOM 1399 C C . LYS A 1 177 ? -24.592 -4.603 14.169 1.00 86.69 177 LYS A C 1
ATOM 1401 O O . LYS A 1 177 ? -23.565 -4.993 13.629 1.00 86.69 177 LYS A O 1
ATOM 1406 N N . PHE A 1 178 ? -25.300 -3.577 13.700 1.00 87.88 178 PHE A N 1
ATOM 1407 C CA . PHE A 1 178 ? -24.886 -2.783 12.545 1.00 87.88 178 PHE A CA 1
ATOM 1408 C C . PHE A 1 178 ? -23.599 -1.999 12.823 1.00 87.88 178 PHE A C 1
ATOM 1410 O O . PHE A 1 178 ? -22.702 -1.976 11.984 1.00 87.88 178 PHE A O 1
ATOM 1417 N N . LEU A 1 179 ? -23.487 -1.386 14.003 1.00 85.56 179 LEU A N 1
ATOM 1418 C CA . LEU A 1 179 ? -22.287 -0.665 14.415 1.00 85.56 179 LEU A CA 1
ATOM 1419 C C . LEU A 1 179 ? -21.091 -1.600 14.571 1.00 85.56 179 LEU A C 1
ATOM 1421 O O . LEU A 1 179 ? -19.986 -1.215 14.203 1.00 85.56 179 LEU A O 1
ATOM 1425 N N . ASP A 1 180 ? -21.295 -2.809 15.087 1.00 84.50 180 ASP A N 1
ATOM 1426 C CA . ASP A 1 180 ? -20.220 -3.793 15.198 1.00 84.50 180 ASP A CA 1
ATOM 1427 C C . ASP A 1 180 ? -19.771 -4.277 13.816 1.00 84.50 180 ASP A C 1
ATOM 1429 O O . ASP A 1 180 ? -18.575 -4.253 13.540 1.00 84.50 180 ASP A O 1
ATOM 1433 N N . ALA A 1 181 ? -20.702 -4.542 12.893 1.00 85.62 181 ALA A N 1
ATOM 1434 C CA . ALA A 1 181 ? -20.363 -4.849 11.502 1.00 85.62 181 ALA A CA 1
ATOM 1435 C C . ALA A 1 181 ? -19.591 -3.703 10.813 1.00 85.62 181 ALA A C 1
ATOM 1437 O O . ALA A 1 181 ? -18.628 -3.946 10.091 1.00 85.62 181 ALA A O 1
ATOM 1438 N N . CYS A 1 182 ? -19.958 -2.441 11.064 1.00 83.62 182 CYS A N 1
ATOM 1439 C CA . CYS A 1 182 ? -19.243 -1.282 10.515 1.00 83.62 182 CYS A CA 1
ATOM 1440 C C . CYS A 1 182 ? -17.821 -1.109 11.077 1.00 83.62 182 CYS A C 1
ATOM 1442 O O . CYS A 1 182 ? -17.000 -0.440 10.452 1.00 83.62 182 CYS A O 1
ATOM 1444 N N . LYS A 1 183 ? -17.518 -1.667 12.255 1.00 80.81 183 LYS A N 1
ATOM 1445 C CA . LYS A 1 183 ? -16.175 -1.602 12.858 1.00 80.81 183 LYS A CA 1
ATOM 1446 C C . LYS A 1 183 ? -15.232 -2.675 12.320 1.00 80.81 183 LYS A C 1
ATOM 1448 O O . LYS A 1 183 ? -14.024 -2.554 12.506 1.00 80.81 183 LYS A O 1
ATOM 1453 N N . GLU A 1 184 ? -15.745 -3.702 11.650 1.00 83.38 184 GLU A N 1
ATOM 1454 C CA . GLU A 1 184 ? -14.962 -4.845 11.163 1.00 83.38 184 GLU A CA 1
ATOM 1455 C C . GLU A 1 184 ? -14.208 -4.562 9.848 1.00 83.38 184 GLU A C 1
ATOM 1457 O O . GLU A 1 184 ? -13.937 -5.471 9.066 1.00 83.38 184 GLU A O 1
ATOM 1462 N N . VAL A 1 185 ? -13.816 -3.308 9.597 1.00 86.69 185 VAL A N 1
ATOM 1463 C CA . VAL A 1 185 ? -13.047 -2.954 8.397 1.00 86.69 185 VAL A CA 1
ATOM 1464 C C . VAL A 1 185 ? -11.582 -3.334 8.589 1.00 86.69 185 VAL A C 1
ATOM 1466 O O . VAL A 1 185 ? -10.886 -2.823 9.475 1.00 86.69 185 VAL A O 1
ATOM 1469 N N . LYS A 1 186 ? -11.097 -4.226 7.725 1.00 90.25 186 LYS A N 1
ATOM 1470 C CA . LYS A 1 186 ? -9.707 -4.691 7.736 1.00 90.25 186 LYS A CA 1
ATOM 1471 C C . LYS A 1 186 ? -8.783 -3.684 7.065 1.00 90.25 186 LYS A C 1
ATOM 1473 O O . LYS A 1 186 ? -9.115 -3.093 6.038 1.00 90.25 186 LYS A O 1
ATOM 1478 N N . THR A 1 187 ? -7.565 -3.565 7.585 1.00 90.50 187 THR A N 1
ATOM 1479 C CA . THR A 1 187 ? -6.513 -2.708 7.022 1.00 90.50 187 THR A CA 1
ATOM 1480 C C . THR A 1 187 ? -6.235 -3.038 5.559 1.00 90.50 187 THR A C 1
ATOM 1482 O O . THR A 1 187 ? -6.037 -2.130 4.757 1.00 90.50 187 THR A O 1
ATOM 1485 N N . GLN A 1 188 ? -6.269 -4.319 5.186 1.00 89.31 188 GLN A N 1
ATOM 1486 C CA . GLN A 1 188 ? -6.021 -4.743 3.810 1.00 89.31 188 GLN A CA 1
ATOM 1487 C C . GLN A 1 188 ? -7.042 -4.163 2.825 1.00 89.31 188 GLN A C 1
ATOM 1489 O O . GLN A 1 188 ? -6.643 -3.663 1.781 1.00 89.31 188 GLN A O 1
ATOM 1494 N N . GLU A 1 189 ? -8.334 -4.164 3.163 1.00 90.12 189 GLU A N 1
ATOM 1495 C CA . GLU A 1 189 ? -9.393 -3.642 2.286 1.00 90.12 189 GLU A CA 1
ATOM 1496 C C . GLU A 1 189 ? -9.190 -2.149 2.004 1.00 90.12 189 GLU A C 1
ATOM 1498 O O . GLU A 1 189 ? -9.289 -1.700 0.859 1.00 90.12 189 GLU A O 1
ATOM 1503 N N . TYR A 1 190 ? -8.804 -1.394 3.034 1.00 91.38 190 TYR A N 1
ATOM 1504 C CA . TYR A 1 190 ? -8.441 0.011 2.890 1.00 91.38 190 TYR A CA 1
ATOM 1505 C C . TYR A 1 190 ? -7.180 0.212 2.053 1.00 91.38 190 TYR A C 1
ATOM 1507 O O . TYR A 1 190 ? -7.173 1.061 1.164 1.00 91.38 190 TYR A O 1
ATOM 1515 N N . LEU A 1 191 ? -6.118 -0.560 2.298 1.00 92.69 191 LEU A N 1
ATOM 1516 C CA . LEU A 1 191 ? -4.874 -0.440 1.536 1.00 92.69 191 LEU A CA 1
ATOM 1517 C C . LEU A 1 191 ? -5.078 -0.802 0.065 1.00 92.69 191 LEU A C 1
ATOM 1519 O O . LEU A 1 191 ? -4.591 -0.088 -0.806 1.00 92.69 191 LEU A O 1
ATOM 1523 N N . THR A 1 192 ? -5.854 -1.845 -0.232 1.00 91.31 192 THR A N 1
ATOM 1524 C CA . THR A 1 192 ? -6.223 -2.196 -1.605 1.00 91.31 192 THR A CA 1
ATOM 1525 C C . THR A 1 192 ? -6.986 -1.051 -2.266 1.00 91.31 192 THR A C 1
ATOM 1527 O O . THR A 1 192 ? -6.627 -0.653 -3.376 1.00 91.31 192 THR A O 1
ATOM 1530 N N . ALA A 1 193 ? -7.984 -0.468 -1.593 1.00 93.19 193 ALA A N 1
ATOM 1531 C CA . ALA A 1 193 ? -8.724 0.683 -2.112 1.00 93.19 193 ALA A CA 1
ATOM 1532 C C . ALA A 1 193 ? -7.817 1.907 -2.342 1.00 93.19 193 ALA A C 1
ATOM 1534 O O . ALA A 1 193 ? -7.895 2.545 -3.395 1.00 93.19 193 ALA A O 1
ATOM 1535 N N . LEU A 1 194 ? -6.908 2.194 -1.404 1.00 93.81 194 LEU A N 1
ATOM 1536 C CA . LEU A 1 194 ? -5.911 3.258 -1.514 1.00 93.81 194 LEU A CA 1
ATOM 1537 C C . LEU A 1 194 ? -5.001 3.043 -2.728 1.00 93.81 194 LEU A C 1
ATOM 1539 O O . LEU A 1 194 ? -4.801 3.977 -3.501 1.00 93.81 194 LEU A O 1
ATOM 1543 N N . CYS A 1 195 ? -4.501 1.824 -2.948 1.00 93.50 195 CYS A N 1
ATOM 1544 C CA . CYS A 1 195 ? -3.700 1.487 -4.124 1.00 93.50 195 CYS A CA 1
ATOM 1545 C C . CYS A 1 195 ? -4.476 1.699 -5.428 1.00 93.50 195 CYS A C 1
ATOM 1547 O O . CYS A 1 195 ? -3.935 2.267 -6.376 1.00 93.50 195 CYS A O 1
ATOM 1549 N N . GLN A 1 196 ? -5.754 1.304 -5.483 1.00 93.44 196 GLN A N 1
ATOM 1550 C CA . GLN A 1 196 ? -6.583 1.542 -6.669 1.00 93.44 196 GLN A CA 1
ATOM 1551 C C . GLN A 1 196 ? -6.775 3.038 -6.941 1.00 93.44 196 GLN A C 1
ATOM 1553 O O . GLN A 1 196 ? -6.675 3.479 -8.088 1.00 93.44 196 GLN A O 1
ATOM 1558 N N . LEU A 1 197 ? -7.011 3.831 -5.895 1.00 94.69 197 LEU A N 1
ATOM 1559 C CA . LEU A 1 197 ? -7.182 5.273 -6.027 1.00 94.69 197 LEU A CA 1
ATOM 1560 C C . LEU A 1 197 ? -5.869 5.966 -6.424 1.00 94.69 197 LEU A C 1
ATOM 1562 O O . LEU A 1 197 ? -5.868 6.822 -7.310 1.00 94.69 197 LEU A O 1
ATOM 1566 N N . ALA A 1 198 ? -4.747 5.555 -5.831 1.00 94.81 198 ALA A N 1
ATOM 1567 C CA . ALA A 1 198 ? -3.408 6.042 -6.156 1.00 94.81 198 ALA A CA 1
ATOM 1568 C C . ALA A 1 198 ? -2.990 5.667 -7.590 1.00 94.81 198 ALA A C 1
ATOM 1570 O O . ALA A 1 198 ? -2.315 6.440 -8.270 1.00 94.81 198 ALA A O 1
ATOM 1571 N N . HIS A 1 199 ? -3.438 4.521 -8.112 1.00 92.94 199 HIS A N 1
ATOM 1572 C CA . HIS A 1 199 ? -3.217 4.177 -9.519 1.00 92.94 199 HIS A CA 1
ATOM 1573 C C . HIS A 1 199 ? -3.891 5.188 -10.458 1.00 92.94 199 HIS A C 1
ATOM 1575 O O . HIS A 1 199 ? -3.293 5.622 -11.449 1.00 92.94 199 HIS A O 1
ATOM 1581 N N . ASN A 1 200 ? -5.101 5.633 -10.111 1.00 92.75 200 ASN A N 1
ATOM 1582 C CA . ASN A 1 200 ? -5.866 6.599 -10.902 1.00 92.75 200 ASN A CA 1
ATOM 1583 C C . ASN A 1 200 ? -5.354 8.041 -10.750 1.00 92.75 200 ASN A C 1
ATOM 1585 O O . ASN A 1 200 ? -5.323 8.778 -11.733 1.00 92.75 200 ASN A O 1
ATOM 1589 N N . SER A 1 201 ? -4.909 8.441 -9.555 1.00 95.00 201 SER A N 1
ATOM 1590 C CA . SER A 1 201 ? -4.422 9.798 -9.271 1.00 95.00 201 SER A CA 1
ATOM 1591 C C . SER A 1 201 ? -2.928 9.817 -8.955 1.00 95.00 201 SER A C 1
ATOM 1593 O O . SER A 1 201 ? -2.478 9.307 -7.930 1.00 95.00 201 SER A O 1
ATOM 1595 N N . THR A 1 202 ? -2.149 10.451 -9.833 1.00 95.38 202 THR A N 1
ATOM 1596 C CA . THR A 1 202 ? -0.704 10.629 -9.631 1.00 95.38 202 THR A CA 1
ATOM 1597 C C . THR A 1 202 ? -0.398 11.480 -8.401 1.00 95.38 202 THR A C 1
ATOM 1599 O O . THR A 1 202 ? 0.517 11.138 -7.658 1.00 95.38 202 THR A O 1
ATOM 1602 N N . ASP A 1 203 ? -1.191 12.520 -8.137 1.00 96.62 203 ASP A N 1
ATOM 1603 C CA . ASP A 1 203 ? -0.991 13.388 -6.973 1.00 96.62 203 ASP A CA 1
ATOM 1604 C C . ASP A 1 203 ? -1.195 12.617 -5.668 1.00 96.62 203 ASP A C 1
ATOM 1606 O O . ASP A 1 203 ? -0.391 12.730 -4.743 1.00 96.62 203 ASP A O 1
ATOM 1610 N N . LEU A 1 204 ? -2.223 11.758 -5.616 1.00 96.38 204 LEU A N 1
ATOM 1611 C CA . LEU A 1 204 ? -2.452 10.905 -4.455 1.00 96.38 204 LEU A CA 1
ATOM 1612 C C . LEU A 1 204 ? -1.308 9.911 -4.262 1.00 96.38 204 LEU A C 1
ATOM 1614 O O . LEU A 1 204 ? -0.836 9.756 -3.138 1.00 96.38 204 LEU A O 1
ATOM 1618 N N . ALA A 1 205 ? -0.843 9.256 -5.330 1.00 96.38 205 ALA A N 1
ATOM 1619 C CA . ALA A 1 205 ? 0.305 8.354 -5.246 1.00 96.38 205 ALA A CA 1
ATOM 1620 C C . ALA A 1 205 ? 1.557 9.082 -4.738 1.00 96.38 205 ALA A C 1
ATOM 1622 O O . ALA A 1 205 ? 2.267 8.563 -3.881 1.00 96.38 205 ALA A O 1
ATOM 1623 N N . HIS A 1 206 ? 1.806 10.296 -5.227 1.00 96.94 206 HIS A N 1
ATOM 1624 C CA . HIS A 1 206 ? 2.945 11.105 -4.819 1.00 96.94 206 HIS A CA 1
ATOM 1625 C C . HIS A 1 206 ? 2.882 11.478 -3.330 1.00 96.94 206 HIS A C 1
ATOM 1627 O O . HIS A 1 206 ? 3.831 11.209 -2.597 1.00 96.94 206 HIS A O 1
ATOM 1633 N N . ILE A 1 207 ? 1.755 12.024 -2.860 1.00 97.25 207 ILE A N 1
ATOM 1634 C CA . ILE A 1 207 ? 1.568 12.391 -1.445 1.00 97.25 207 ILE A CA 1
ATOM 1635 C C . ILE A 1 207 ? 1.673 11.151 -0.551 1.00 97.25 207 ILE A C 1
ATOM 1637 O O . ILE A 1 207 ? 2.428 11.141 0.419 1.00 97.25 207 ILE A O 1
ATOM 1641 N N . THR A 1 208 ? 0.984 10.071 -0.926 1.00 96.19 208 THR A N 1
ATOM 1642 C CA . THR A 1 208 ? 0.998 8.807 -0.177 1.00 96.19 208 THR A CA 1
ATOM 1643 C C . THR A 1 208 ? 2.415 8.249 -0.057 1.00 96.19 208 THR A C 1
ATOM 1645 O O . THR A 1 208 ? 2.809 7.774 1.006 1.00 96.19 208 THR A O 1
ATOM 1648 N N . TRP A 1 209 ? 3.205 8.318 -1.131 1.00 96.31 209 TRP A N 1
ATOM 1649 C CA . TRP A 1 209 ? 4.594 7.874 -1.116 1.00 96.31 209 TRP A CA 1
ATOM 1650 C C . TRP A 1 209 ? 5.456 8.705 -0.166 1.00 96.31 209 TRP A C 1
ATOM 1652 O O . TRP A 1 209 ? 6.179 8.132 0.647 1.00 96.31 209 TRP A O 1
ATOM 1662 N N . LEU A 1 210 ? 5.354 10.036 -0.227 1.00 96.44 210 LEU A N 1
ATOM 1663 C CA . LEU A 1 210 ? 6.109 10.929 0.654 1.00 96.44 210 LEU A CA 1
ATOM 1664 C C . LEU A 1 210 ? 5.779 10.708 2.136 1.00 96.44 210 LEU A C 1
ATOM 1666 O O . LEU A 1 210 ? 6.679 10.768 2.973 1.00 96.44 210 LEU A O 1
ATOM 1670 N N . ASP A 1 211 ? 4.525 10.395 2.457 1.00 94.44 211 ASP A N 1
ATOM 1671 C CA . ASP A 1 211 ? 4.096 10.148 3.835 1.00 94.44 211 ASP A CA 1
ATOM 1672 C C . ASP A 1 211 ? 4.494 8.757 4.351 1.00 94.44 211 ASP A C 1
ATOM 1674 O O . ASP A 1 211 ? 4.866 8.602 5.523 1.00 94.44 211 ASP A O 1
ATOM 1678 N N . LEU A 1 212 ? 4.400 7.727 3.502 1.00 93.81 212 LEU A N 1
ATOM 1679 C CA . LEU A 1 212 ? 4.605 6.334 3.903 1.00 93.81 212 LEU A CA 1
ATOM 1680 C C . LEU A 1 212 ? 6.056 5.882 3.794 1.00 93.81 212 LEU A C 1
ATOM 1682 O O . LEU A 1 212 ? 6.526 5.188 4.695 1.00 93.81 212 LEU A O 1
ATOM 1686 N N . PHE A 1 213 ? 6.781 6.262 2.741 1.00 94.44 213 PHE A N 1
ATOM 1687 C CA . PHE A 1 213 ? 8.135 5.759 2.504 1.00 94.44 213 PHE A CA 1
ATOM 1688 C C . PHE A 1 213 ? 9.086 6.019 3.685 1.00 94.44 213 PHE A C 1
ATOM 1690 O O . PHE A 1 213 ? 9.711 5.062 4.142 1.00 94.44 213 PHE A O 1
ATOM 1697 N N . PRO A 1 214 ? 9.155 7.226 4.288 1.00 94.94 214 PRO A N 1
ATOM 1698 C CA . PRO A 1 214 ? 10.021 7.456 5.447 1.00 94.94 214 PRO A CA 1
ATOM 1699 C C . PRO A 1 214 ? 9.633 6.612 6.666 1.00 94.94 214 PRO A C 1
ATOM 1701 O O . PRO A 1 214 ? 10.491 6.236 7.462 1.00 94.94 214 PRO A O 1
ATOM 1704 N N . ARG A 1 215 ? 8.340 6.311 6.836 1.00 93.56 215 ARG A N 1
ATOM 1705 C CA . ARG A 1 215 ? 7.849 5.450 7.924 1.00 93.56 215 ARG A CA 1
ATOM 1706 C C . ARG A 1 215 ? 8.235 3.997 7.674 1.00 93.56 215 ARG A C 1
ATOM 1708 O O . ARG A 1 215 ? 8.705 3.343 8.592 1.00 93.56 215 ARG A O 1
ATOM 1715 N N . ILE A 1 216 ? 8.081 3.532 6.436 1.00 92.31 216 ILE A N 1
ATOM 1716 C CA . ILE A 1 216 ? 8.484 2.199 5.982 1.00 92.31 216 ILE A CA 1
ATOM 1717 C C . ILE A 1 216 ? 9.996 2.011 6.144 1.00 92.31 216 ILE A C 1
ATOM 1719 O O . ILE A 1 216 ? 10.429 1.012 6.709 1.00 92.31 216 ILE A O 1
ATOM 1723 N N . TRP A 1 217 ? 10.795 2.992 5.720 1.00 91.81 217 TRP A N 1
ATOM 1724 C CA . TRP A 1 217 ? 12.252 2.962 5.843 1.00 91.81 217 TRP A CA 1
ATOM 1725 C C . TRP A 1 217 ? 12.702 2.824 7.303 1.00 91.81 217 TRP A C 1
ATOM 1727 O O . TRP A 1 217 ? 13.549 1.992 7.614 1.00 91.81 217 TRP A O 1
ATOM 1737 N N . LYS A 1 218 ? 12.056 3.552 8.226 1.00 93.25 218 LYS A N 1
ATOM 1738 C CA . LYS A 1 218 ? 12.323 3.479 9.675 1.00 93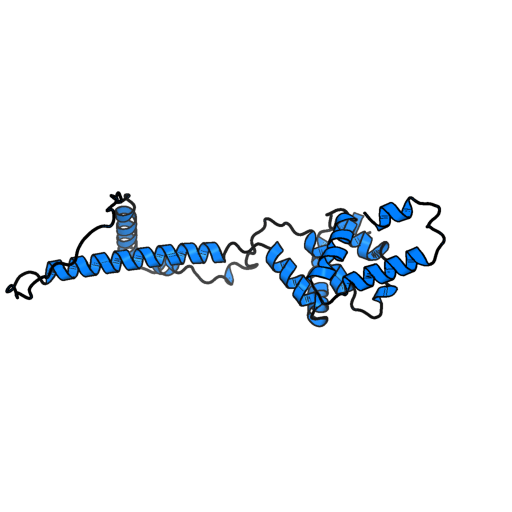.25 218 LYS A CA 1
ATOM 1739 C C . LYS A 1 218 ? 12.001 2.125 10.321 1.00 93.25 218 LYS A C 1
ATOM 1741 O O . LYS A 1 218 ? 12.455 1.889 11.434 1.00 93.25 218 LYS A O 1
ATOM 1746 N N . ILE A 1 219 ? 11.210 1.264 9.675 1.00 91.50 219 ILE A N 1
ATOM 1747 C CA . ILE A 1 219 ? 10.921 -0.093 10.174 1.00 91.50 219 ILE A CA 1
ATOM 1748 C C . ILE A 1 219 ? 12.111 -1.033 9.921 1.00 91.50 219 ILE A C 1
ATOM 1750 O O . ILE A 1 219 ? 12.275 -2.022 10.635 1.00 91.50 219 ILE A O 1
ATOM 1754 N N . LEU A 1 220 ? 12.937 -0.747 8.911 1.00 90.12 220 LEU A N 1
ATOM 1755 C CA . LEU A 1 220 ? 14.098 -1.565 8.568 1.00 90.12 220 LEU A CA 1
ATOM 1756 C C . LEU A 1 220 ? 15.221 -1.401 9.596 1.00 90.12 220 LEU A C 1
ATOM 1758 O O . LEU A 1 220 ? 15.387 -0.340 10.194 1.00 90.12 220 LEU A O 1
ATOM 1762 N N . THR A 1 221 ? 16.009 -2.460 9.781 1.00 90.94 221 THR A N 1
ATOM 1763 C CA . THR A 1 221 ? 17.189 -2.438 10.664 1.00 90.94 221 THR A CA 1
ATOM 1764 C C . THR A 1 221 ? 18.315 -1.576 10.085 1.00 90.94 221 THR A C 1
ATOM 1766 O O . THR A 1 221 ? 18.384 -1.407 8.873 1.00 90.94 221 THR A O 1
ATOM 1769 N N . GLU A 1 222 ? 19.242 -1.093 10.921 1.00 88.38 222 GLU A N 1
ATOM 1770 C CA . GLU A 1 222 ? 20.392 -0.286 10.461 1.00 88.38 222 GLU A CA 1
ATOM 1771 C C . GLU A 1 222 ? 21.191 -1.000 9.356 1.00 88.38 222 GLU A C 1
ATOM 1773 O O . GLU A 1 222 ? 21.434 -0.423 8.305 1.00 88.38 222 GLU A O 1
ATOM 1778 N N . LYS A 1 223 ? 21.451 -2.307 9.510 1.00 87.19 223 LYS A N 1
ATOM 1779 C CA . LYS A 1 223 ? 22.134 -3.133 8.492 1.00 87.19 223 LYS A CA 1
ATOM 1780 C C . LYS A 1 223 ? 21.396 -3.252 7.156 1.00 87.19 223 LYS A C 1
ATOM 1782 O O . LYS A 1 223 ? 21.992 -3.660 6.173 1.00 87.19 223 LYS A O 1
ATOM 1787 N N . GLN A 1 224 ? 20.083 -3.038 7.149 1.00 87.25 224 GLN A N 1
ATOM 1788 C CA . GLN A 1 224 ? 19.258 -3.061 5.938 1.00 87.25 224 GLN A CA 1
ATOM 1789 C C . GLN A 1 224 ? 19.161 -1.678 5.284 1.00 87.25 224 GLN A C 1
ATOM 1791 O O . GLN A 1 224 ? 18.674 -1.577 4.163 1.00 87.25 224 GLN A O 1
ATOM 1796 N N . GLN A 1 225 ? 19.544 -0.622 6.001 1.00 85.19 225 GLN A N 1
ATOM 1797 C CA . GLN A 1 225 ? 19.558 0.746 5.490 1.00 85.19 225 GLN A CA 1
ATOM 1798 C C . GLN A 1 225 ? 20.920 1.131 4.890 1.00 85.19 225 GLN A C 1
ATOM 1800 O O . GLN A 1 225 ? 20.975 2.093 4.125 1.00 85.19 225 GLN A O 1
ATOM 1805 N N . GLU A 1 226 ? 21.981 0.404 5.253 1.00 77.00 226 GLU A N 1
ATOM 1806 C CA . GLU A 1 226 ? 23.330 0.467 4.665 1.00 77.00 226 GLU A CA 1
ATOM 1807 C C . GLU A 1 226 ? 23.399 -0.215 3.290 1.00 77.00 226 GLU A C 1
ATOM 1809 O O . GLU A 1 226 ? 24.052 0.368 2.394 1.00 77.00 226 GLU A O 1
#

Nearest PDB structures (foldseek):
  7kts-assembly1_A  TM=8.470E-01  e=5.002E-12  Homo sapiens
  8xvv-assembly1_L  TM=8.411E-01  e=1.167E-11  Homo sapiens
  8qri-assembly1_C  TM=8.722E-01  e=9.541E-10  Homo sapiens
  8h7g-assembly1_C  TM=8.574E-01  e=6.884E-09  Homo sapiens
  7vvz-assembly1_L  TM=7.923E-01  e=8.096E-05  Saccharomyces cerevisiae

Solvent-accessible surface area (backbone atoms only — not comparable to full-atom values): 13843 Å² total; per-residue (Å²): 78,68,71,67,56,52,73,67,41,82,82,53,78,82,46,73,62,56,59,52,49,51,46,52,49,56,51,36,59,62,43,86,53,58,80,59,16,50,57,45,44,50,46,52,53,72,60,45,69,88,42,68,66,64,46,50,46,37,62,74,75,65,55,84,52,70,90,37,64,95,48,77,56,64,37,58,50,49,45,65,55,58,70,54,55,65,64,86,41,63,62,72,76,96,48,78,85,77,53,78,78,57,85,71,51,60,56,74,74,44,54,76,65,62,41,51,52,50,54,51,56,55,63,71,66,68,64,82,76,81,78,78,87,79,82,90,78,88,76,95,75,90,81,81,92,74,86,78,82,89,85,58,74,68,60,55,52,50,52,54,52,50,51,52,50,51,50,49,50,53,48,52,53,49,50,52,52,50,54,53,62,68,55,68,44,37,40,44,63,53,49,53,51,48,40,57,52,20,62,76,31,65,67,53,29,50,54,51,45,68,65,44,48,64,55,56,58,68,72,52,52,72,85,74,73,110

Secondary structure (DSSP, 8-state):
-HHHHHTT-TTTTTSHHHHHHHHHHHHHHT-SSHHHHHHHHHHHHTTS-S-HHHHHHIIIII---GGGTTS-THHHHHHHHHTTS-TTPBP--S-GGGSPPPGGGGGGGS-HHHHHHHHHHHHHTTS------------------PPPPSS-HHHHHHHHHHHHHHHHHHHHHHHHHHHHHHH--BHHHHHHHHHHHHHH-HHHHHHHHHHHHHHHHTTS-HHHH-

Foldseek 3Di:
DVVVVQVVPPPNPPDPVVVVVLLVLVVQCLDLPPVSNVVSLVVVLVVFDLDQLRLVCCVPPNDDCVSVVVDPCLLSVLVNNLVSDDFQDFDDDPDPVPDDDDPCVVLVVDDPVVNVVVVVVVVVPPDDPDDDDDDDDDDDDDDDDDDDDDDCPPVVVVVVVVVVVVVVVVVVVVVVVVVVVVRRHTPSVVSVVLSSVCSVDVVSSVVVCVVVVVVSLVVDDPVSND

Organism: Biomphalaria glabrata (NCBI:txid6526)

Mean predicted aligned error: 15.28 Å

InterPro domains:
  IPR046805 Tra1, HEAT repeat ring region [PF20206] (4-226)